Protein AF-A0A9D9L1L5-F1 (afdb_monomer)

Secondary structure (DSSP, 8-state):
----HHHHHHHTBTTEEEPTTSSS-EEEHHHHTSEEHHHHHHHHHHHHTT-GGGHHHHHHHHHTPPPPPPGGG----TT-TTS-HHHHHHHHHHHHT--GGG-TTSGGGGG-GGG---EEEETTTTEEEETTTTS---HIIIIISSBTTB-HHHHHHHHHTT-----EEEEEEE-TTS-EEEEEEE-HHHHHHHHHHHHHHHHHHHHHHTTSHHHHHHHHHHHHHHTTTEEPPP---TT---TTS-TT----HHHHHHHHHHHHSS-------TTS-TTSS--

Solvent-accessible surface area (backbone atoms only — not comparable to full-atom values): 16726 Å² total; per-residue (Å²): 131,96,68,52,74,67,56,53,52,60,76,36,58,78,51,47,41,77,44,80,100,50,90,88,42,71,34,45,37,47,58,64,59,20,42,55,34,58,64,53,30,54,55,28,48,63,47,28,76,81,40,68,78,34,49,59,54,33,56,49,30,64,70,48,48,62,82,78,66,51,70,91,77,57,86,77,61,75,50,48,85,89,57,64,46,67,58,56,38,53,48,52,35,66,74,46,61,54,57,60,74,30,29,67,90,30,86,60,30,84,82,38,63,84,46,25,45,40,52,47,75,39,81,91,74,73,38,53,44,56,39,49,50,79,66,63,76,46,64,42,27,35,54,73,46,22,36,95,89,46,37,23,48,54,41,47,33,28,37,33,55,76,38,81,50,78,40,71,41,77,45,78,39,79,40,101,85,77,51,74,40,82,40,82,41,76,32,65,70,62,18,53,53,50,40,52,29,46,49,52,50,53,52,52,45,58,67,45,61,64,63,46,68,71,55,28,50,57,52,35,52,53,47,33,68,73,67,57,28,67,31,77,69,57,50,80,17,85,86,64,81,64,92,86,58,62,93,87,69,82,80,53,70,70,57,30,18,51,50,33,36,58,73,74,52,88,73,78,85,87,88,75,81,93,80,88,65,93,78,77,86,78,125

Structure (mmCIF, N/CA/C/O backbone):
data_AF-A0A9D9L1L5-F1
#
_entry.id   AF-A0A9D9L1L5-F1
#
loop_
_atom_site.group_PDB
_atom_site.id
_atom_site.type_symbol
_atom_site.label_atom_id
_atom_site.label_alt_id
_atom_site.label_comp_id
_atom_site.label_asym_id
_atom_site.label_entity_id
_atom_site.label_seq_id
_atom_site.pdbx_PDB_ins_code
_atom_site.Cartn_x
_atom_site.Cartn_y
_atom_site.Cartn_z
_atom_site.occupancy
_atom_site.B_iso_or_equiv
_atom_site.auth_seq_id
_atom_site.auth_comp_id
_atom_site.auth_asym_id
_atom_site.auth_atom_id
_atom_site.pdbx_PDB_model_num
ATOM 1 N N . THR A 1 1 ? -41.936 -8.592 37.493 1.00 43.81 1 THR A N 1
ATOM 2 C CA . THR A 1 1 ? -40.754 -8.448 38.367 1.00 43.81 1 THR A CA 1
ATOM 3 C C . THR A 1 1 ? -40.640 -6.984 38.732 1.00 43.81 1 THR A C 1
ATOM 5 O O . THR A 1 1 ? -40.724 -6.151 37.845 1.00 43.81 1 THR A O 1
ATOM 8 N N . GLY A 1 2 ? -40.610 -6.660 40.025 1.00 45.69 2 GLY A N 1
ATOM 9 C CA . GLY A 1 2 ? -40.610 -5.281 40.537 1.00 45.69 2 GLY A CA 1
ATOM 10 C C . GLY A 1 2 ? -39.206 -4.700 40.690 1.00 45.69 2 GLY A C 1
ATOM 11 O O . GLY A 1 2 ? -38.931 -4.096 41.716 1.00 45.69 2 GLY A O 1
ATOM 12 N N . MET A 1 3 ? -38.326 -4.962 39.722 1.00 46.59 3 MET A N 1
ATOM 13 C CA . MET A 1 3 ? -36.969 -4.412 39.702 1.00 46.59 3 MET A CA 1
ATOM 14 C C . MET A 1 3 ? -37.010 -3.065 38.989 1.00 46.59 3 MET A C 1
ATOM 16 O O . MET A 1 3 ? -37.698 -2.917 37.975 1.00 46.59 3 MET A O 1
ATOM 20 N N . THR A 1 4 ? -36.325 -2.081 39.552 1.00 57.31 4 THR A N 1
ATOM 21 C CA . THR A 1 4 ? -36.192 -0.754 38.946 1.00 57.31 4 THR A CA 1
ATOM 22 C C . THR A 1 4 ? -35.334 -0.837 37.681 1.00 57.31 4 THR A C 1
ATOM 24 O O . THR A 1 4 ? -34.541 -1.764 37.508 1.00 57.31 4 THR A O 1
ATOM 27 N N . GLU A 1 5 ? -35.508 0.112 36.759 1.00 58.31 5 GLU A N 1
ATOM 28 C CA . GLU A 1 5 ? -34.760 0.139 35.492 1.00 58.31 5 GLU A CA 1
ATOM 29 C C . GLU A 1 5 ? -33.236 0.140 35.723 1.00 58.31 5 GLU A C 1
ATOM 31 O O . GLU A 1 5 ? -32.489 -0.469 34.961 1.00 58.31 5 GLU A O 1
ATOM 36 N N . ASP A 1 6 ? -32.789 0.748 36.823 1.00 58.44 6 ASP A N 1
ATOM 37 C CA . ASP A 1 6 ? -31.382 0.824 37.215 1.00 58.44 6 ASP A CA 1
ATOM 38 C C . ASP A 1 6 ? -30.846 -0.502 37.787 1.00 58.44 6 ASP A C 1
ATOM 40 O O . ASP A 1 6 ? -29.705 -0.872 37.511 1.00 58.44 6 ASP A O 1
ATOM 44 N N . GLU A 1 7 ? -31.672 -1.275 38.502 1.00 57.97 7 GLU A N 1
ATOM 45 C CA . GLU A 1 7 ? -31.316 -2.624 38.976 1.00 57.97 7 GLU A CA 1
ATOM 46 C C . GLU A 1 7 ? -31.197 -3.617 37.809 1.00 57.97 7 GLU A C 1
ATOM 48 O O . GLU A 1 7 ? -30.256 -4.405 37.758 1.00 57.97 7 GLU A O 1
ATOM 53 N N . LEU A 1 8 ? -32.089 -3.524 36.815 1.00 58.41 8 LEU A N 1
ATOM 54 C CA . LEU A 1 8 ? -32.009 -4.316 35.580 1.00 58.41 8 LEU A CA 1
ATOM 55 C C . LEU A 1 8 ? -30.770 -3.965 34.740 1.00 58.41 8 LEU A C 1
ATOM 57 O O . LEU A 1 8 ? -30.140 -4.859 34.178 1.00 58.41 8 LEU A O 1
ATOM 61 N N . LYS A 1 9 ? -30.390 -2.682 34.668 1.00 57.12 9 LYS A N 1
ATOM 62 C CA . LYS A 1 9 ? -29.161 -2.235 33.984 1.00 57.12 9 LYS A CA 1
ATOM 63 C C . LYS A 1 9 ? -27.895 -2.730 34.682 1.00 57.12 9 LYS A C 1
ATOM 65 O O . LYS A 1 9 ? -26.929 -3.073 34.004 1.00 57.12 9 LYS A O 1
ATOM 70 N N . HIS A 1 10 ? -27.896 -2.776 36.014 1.00 56.78 10 HIS A N 1
ATOM 71 C CA . HIS A 1 10 ? -26.773 -3.295 36.789 1.00 56.78 10 HIS A CA 1
ATOM 72 C C . HIS A 1 10 ? -26.623 -4.817 36.624 1.00 56.78 10 HIS A C 1
ATOM 74 O O . HIS A 1 10 ? -25.514 -5.296 36.382 1.00 56.78 10 HIS A O 1
ATOM 80 N N . ASP A 1 11 ? -27.725 -5.570 36.673 1.00 56.91 11 ASP A N 1
ATOM 81 C CA . ASP A 1 11 ? -27.710 -7.032 36.508 1.00 56.91 11 ASP A CA 1
ATOM 82 C C . ASP A 1 11 ? -27.364 -7.476 35.078 1.00 56.91 11 ASP A C 1
ATOM 84 O O . ASP A 1 11 ? -26.746 -8.521 34.891 1.00 56.91 11 ASP A O 1
ATOM 88 N N . LEU A 1 12 ? -27.701 -6.667 34.067 1.00 61.19 12 LEU A N 1
ATOM 89 C CA . LEU A 1 12 ? -27.367 -6.919 32.658 1.00 61.19 12 LEU A CA 1
ATOM 90 C C . LEU A 1 12 ? -26.040 -6.268 32.225 1.00 61.19 12 LEU A C 1
ATOM 92 O O . LEU A 1 12 ? -25.716 -6.242 31.031 1.00 61.19 12 LEU A O 1
ATOM 96 N N . SER A 1 13 ? -25.263 -5.729 33.170 1.00 59.75 13 SER A N 1
ATOM 97 C CA . SER A 1 13 ? -23.989 -5.078 32.869 1.00 59.75 13 SER A CA 1
ATOM 98 C C . SER A 1 13 ? -23.003 -6.071 32.235 1.00 59.75 13 SER A C 1
ATOM 100 O O . SER A 1 13 ? -22.636 -7.093 32.807 1.00 59.75 13 SER A O 1
ATOM 102 N N . GLY A 1 14 ? -22.589 -5.785 30.998 1.00 62.78 14 GLY A N 1
ATOM 103 C CA . GLY A 1 14 ? -21.732 -6.672 30.202 1.00 62.78 14 GLY A CA 1
ATOM 104 C C . GLY A 1 14 ? -22.480 -7.652 29.290 1.00 62.78 14 GLY A C 1
ATOM 105 O O . GLY A 1 14 ? -21.860 -8.172 28.362 1.00 62.78 14 GLY A O 1
ATOM 106 N N . GLU A 1 15 ? -23.791 -7.845 29.474 1.00 70.44 15 GLU A N 1
ATOM 107 C CA . GLU A 1 15 ? -24.655 -8.589 28.541 1.00 70.44 15 GLU A CA 1
ATOM 108 C C . GLU A 1 15 ? -25.359 -7.674 27.532 1.00 70.44 15 GLU A C 1
ATOM 110 O O . GLU A 1 15 ? -25.618 -8.089 26.398 1.00 70.44 15 GLU A O 1
ATOM 115 N N . ILE A 1 16 ? -25.626 -6.420 27.911 1.00 79.81 16 ILE A N 1
ATOM 116 C CA . ILE A 1 16 ? -26.143 -5.373 27.023 1.00 79.81 16 ILE A CA 1
ATOM 117 C C . ILE A 1 16 ? -25.285 -4.109 27.100 1.00 79.81 16 ILE A C 1
ATOM 119 O O . ILE A 1 16 ? -24.722 -3.774 28.142 1.00 79.81 16 ILE A O 1
ATOM 123 N N . PHE A 1 17 ? -25.204 -3.389 25.986 1.00 83.25 17 PHE A N 1
ATOM 124 C CA . PHE A 1 17 ? -24.471 -2.135 25.858 1.00 83.25 17 PHE A CA 1
ATOM 125 C C . PHE A 1 17 ? -25.387 -1.063 25.281 1.00 83.25 17 PHE A C 1
ATOM 127 O O . PHE A 1 17 ? -26.073 -1.293 24.282 1.00 83.25 17 PHE A O 1
ATOM 134 N N . LYS A 1 18 ? -25.374 0.119 25.902 1.00 83.94 18 LYS A N 1
ATOM 135 C CA . LYS A 1 18 ? -26.071 1.302 25.389 1.00 83.94 18 LYS A CA 1
ATOM 136 C C . LYS A 1 18 ? -25.396 1.762 24.103 1.00 83.94 18 LYS A C 1
ATOM 138 O O . LYS A 1 18 ? -24.166 1.829 24.045 1.00 83.94 18 LYS A O 1
ATOM 143 N N . VAL A 1 19 ? -26.178 2.086 23.085 1.00 85.25 19 VAL A N 1
ATOM 144 C CA . VAL A 1 19 ? -25.647 2.546 21.803 1.00 85.25 19 VAL A CA 1
ATOM 145 C C . VAL A 1 19 ? -25.339 4.048 21.885 1.00 85.25 19 VAL A C 1
ATOM 147 O O . VAL A 1 19 ? -26.182 4.828 22.336 1.00 85.25 19 VAL A O 1
ATOM 150 N N . PRO A 1 20 ? -24.121 4.484 21.512 1.00 83.62 20 PRO A N 1
ATOM 151 C CA . PRO A 1 20 ? -23.797 5.907 21.453 1.00 83.62 20 PRO A CA 1
ATOM 152 C C . PRO A 1 20 ? -24.685 6.649 20.439 1.00 83.62 20 PRO A C 1
ATOM 154 O O . PRO A 1 20 ? -24.994 6.102 19.384 1.00 83.62 20 PRO A O 1
ATOM 157 N N . HIS A 1 21 ? -25.025 7.915 20.711 1.00 80.31 21 HIS A N 1
ATOM 158 C CA . HIS A 1 21 ? -25.800 8.801 19.817 1.00 80.31 21 HIS A CA 1
ATOM 159 C C . HIS A 1 21 ? -27.259 8.392 19.522 1.00 80.31 21 HIS A C 1
ATOM 161 O O . HIS A 1 21 ? -27.880 8.946 18.617 1.00 80.31 21 HIS A O 1
ATOM 167 N N . THR A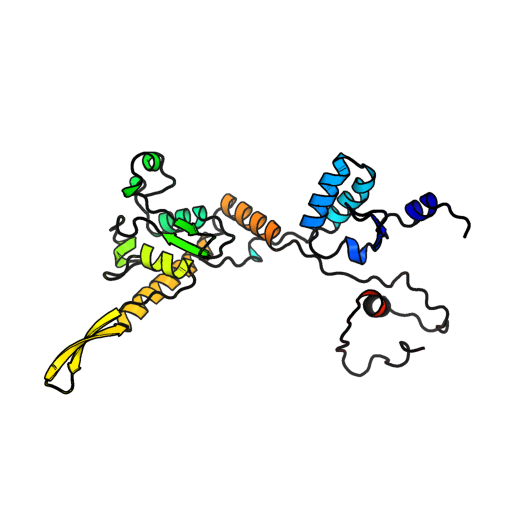 1 22 ? -27.831 7.472 20.296 1.00 78.00 22 THR A N 1
ATOM 168 C CA . THR A 1 22 ? -29.240 7.052 20.186 1.00 78.00 22 THR A CA 1
ATOM 169 C C . THR A 1 22 ? -29.987 7.275 21.497 1.00 78.00 22 THR A C 1
ATOM 171 O O . THR A 1 22 ? -29.413 7.113 22.578 1.00 78.00 22 THR A O 1
ATOM 174 N N . GLU A 1 23 ? -31.280 7.592 21.424 1.00 71.56 23 GLU A N 1
ATOM 175 C CA . GLU A 1 23 ? -32.141 7.673 22.606 1.00 71.56 23 GLU A CA 1
ATOM 176 C C . GLU A 1 23 ? -32.516 6.261 23.089 1.00 71.56 23 GLU A C 1
ATOM 178 O O . GLU A 1 23 ? -33.360 5.597 22.496 1.00 71.56 23 GLU A O 1
ATOM 183 N N . ASN A 1 24 ? -31.886 5.806 24.179 1.00 70.19 24 ASN A N 1
ATOM 184 C CA . ASN A 1 24 ? -32.216 4.565 24.902 1.00 70.19 24 ASN A CA 1
ATOM 185 C C . ASN A 1 24 ? -32.214 3.266 24.071 1.00 70.19 24 ASN A C 1
ATOM 187 O O . ASN A 1 24 ? -32.933 2.319 24.395 1.00 70.19 24 ASN A O 1
ATOM 191 N N . GLU A 1 25 ? -31.375 3.177 23.041 1.00 83.06 25 GLU A N 1
ATOM 192 C CA . GLU A 1 25 ? -31.153 1.922 22.321 1.00 83.06 25 GLU A CA 1
ATOM 193 C C . GLU A 1 25 ? -30.076 1.076 23.017 1.00 83.06 25 GLU A C 1
ATOM 195 O O . GLU A 1 25 ? -29.020 1.577 23.422 1.00 83.06 25 GLU A O 1
ATOM 200 N N . TYR A 1 26 ? -30.351 -0.221 23.162 1.00 82.44 26 TYR A N 1
ATOM 201 C CA . TYR A 1 26 ? -29.450 -1.196 23.770 1.00 82.44 26 TYR A CA 1
ATOM 202 C C . TYR A 1 26 ? -29.250 -2.374 22.824 1.00 82.44 26 TYR A C 1
ATOM 204 O O . TYR A 1 26 ? -30.213 -2.971 22.344 1.00 82.44 26 TYR A O 1
ATOM 212 N N . HIS A 1 27 ? -27.991 -2.745 22.612 1.00 83.69 27 HIS A N 1
ATOM 213 C CA . HIS A 1 27 ? -27.620 -3.950 21.880 1.00 83.69 27 HIS A CA 1
ATOM 214 C C . HIS A 1 27 ? -27.105 -5.017 22.838 1.00 83.69 27 HIS A C 1
ATOM 216 O O . HIS A 1 27 ? -26.434 -4.714 23.824 1.00 83.69 27 HIS A O 1
ATOM 222 N N . THR A 1 28 ? -27.356 -6.284 22.511 1.00 83.44 28 THR A N 1
ATOM 223 C CA . THR A 1 28 ? -26.703 -7.403 23.211 1.00 83.44 28 THR A CA 1
ATOM 224 C C . THR A 1 28 ? -25.187 -7.351 23.014 1.00 83.44 28 THR A C 1
ATOM 226 O O . THR A 1 28 ? -24.704 -6.838 22.004 1.00 83.44 28 THR A O 1
ATOM 229 N N . ALA A 1 29 ? -24.419 -7.947 23.923 1.00 82.50 29 ALA A N 1
ATOM 230 C CA . ALA A 1 29 ? -22.967 -8.060 23.813 1.00 82.50 29 ALA A CA 1
ATOM 231 C C . ALA A 1 29 ? -22.535 -8.678 22.476 1.00 82.50 29 ALA A C 1
ATOM 233 O O . ALA A 1 29 ? -21.617 -8.168 21.833 1.00 82.50 29 ALA A O 1
ATOM 234 N N . SER A 1 30 ? -23.253 -9.711 22.012 1.00 78.62 30 SER A N 1
ATOM 235 C CA . SER A 1 30 ? -23.015 -10.349 20.707 1.00 78.62 30 SER A CA 1
ATOM 236 C C . SER A 1 30 ? -23.084 -9.355 19.544 1.00 78.62 30 SER A C 1
ATOM 238 O O . SER A 1 30 ? -22.296 -9.421 18.606 1.00 78.62 30 SER A O 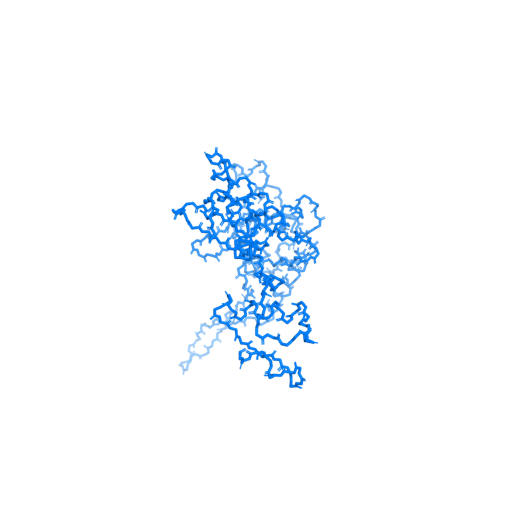1
ATOM 240 N N . GLU A 1 31 ? -24.015 -8.408 19.606 1.00 83.19 31 GLU A N 1
ATOM 241 C CA . GLU A 1 31 ? -24.273 -7.430 18.557 1.00 83.19 31 GLU A CA 1
ATOM 242 C C . GLU A 1 31 ? -23.345 -6.223 18.668 1.00 83.19 31 GLU A C 1
ATOM 244 O O . GLU A 1 31 ? -22.705 -5.819 17.692 1.00 83.19 31 GLU A O 1
ATOM 249 N N . TYR A 1 32 ? -23.205 -5.679 19.876 1.00 85.75 32 TYR A N 1
ATOM 250 C CA . TYR A 1 32 ? -22.385 -4.505 20.123 1.00 85.75 32 TYR A CA 1
ATOM 251 C C . TYR A 1 32 ? -20.894 -4.790 19.904 1.00 85.75 32 TYR A C 1
ATOM 253 O O . TYR A 1 32 ? -20.228 -4.009 19.225 1.00 85.75 32 TYR A O 1
ATOM 261 N N . LEU A 1 33 ? -20.391 -5.940 20.366 1.00 88.38 33 LEU A N 1
ATOM 262 C CA . LEU A 1 33 ? -18.984 -6.355 20.258 1.00 88.38 33 LEU A CA 1
ATOM 263 C C . LEU A 1 33 ? -18.674 -7.130 18.963 1.00 88.38 33 LEU A C 1
ATOM 265 O O . LEU A 1 33 ? -17.752 -7.949 18.928 1.00 88.38 33 LEU A O 1
ATOM 269 N N . SER A 1 34 ? -19.444 -6.888 17.901 1.00 85.50 34 SER A N 1
ATOM 270 C CA . SER A 1 34 ? -19.220 -7.428 16.554 1.00 85.50 34 SER A CA 1
ATOM 271 C C . SER A 1 34 ? -19.211 -6.318 15.496 1.00 85.50 34 SER A C 1
ATOM 273 O O . SER A 1 34 ? -19.600 -5.184 15.771 1.00 85.50 34 SER A O 1
ATOM 275 N N . GLY A 1 35 ? -18.768 -6.610 14.276 1.00 86.88 35 GLY A N 1
ATOM 276 C CA . GLY A 1 35 ? -18.598 -5.609 13.220 1.00 86.88 35 GLY A CA 1
ATOM 277 C C . GLY A 1 35 ? -17.330 -4.775 13.418 1.00 86.88 35 GLY A C 1
ATOM 278 O O . GLY A 1 35 ? -16.347 -5.279 13.951 1.00 86.88 35 GLY A O 1
ATOM 279 N N . ASP A 1 36 ? -17.339 -3.520 12.963 1.00 89.19 36 ASP A N 1
ATOM 280 C CA . ASP A 1 36 ? -16.181 -2.616 13.039 1.00 89.19 36 ASP A CA 1
ATOM 281 C C . ASP A 1 36 ? -15.936 -2.127 14.479 1.00 89.19 36 ASP A C 1
ATOM 283 O O . ASP A 1 36 ? -16.512 -1.135 14.939 1.00 89.19 36 ASP A O 1
ATOM 287 N N . ILE A 1 37 ? -15.087 -2.859 15.202 1.00 91.81 37 ILE A N 1
ATOM 288 C CA . ILE A 1 37 ? -14.753 -2.606 16.605 1.00 91.81 37 ILE A CA 1
ATOM 289 C C . ILE A 1 37 ? -13.981 -1.301 16.759 1.00 91.81 37 ILE A C 1
ATOM 291 O O . ILE A 1 37 ? -14.221 -0.576 17.720 1.00 91.81 37 ILE A O 1
ATOM 295 N N . ARG A 1 38 ? -13.090 -0.964 15.818 1.00 89.00 38 ARG A N 1
ATOM 296 C CA . ARG A 1 38 ? -12.289 0.267 15.898 1.00 89.00 38 ARG A CA 1
ATOM 297 C C . ARG A 1 38 ? -13.165 1.504 15.767 1.00 89.00 38 ARG A C 1
ATOM 299 O O . ARG A 1 38 ? -13.049 2.416 16.582 1.00 89.00 38 ARG A O 1
ATOM 306 N N . LYS A 1 39 ? -14.087 1.512 14.800 1.00 89.25 39 LYS A N 1
ATOM 307 C CA . LYS A 1 39 ? -15.048 2.609 14.641 1.00 89.25 39 LYS A CA 1
ATOM 308 C C . LYS A 1 39 ? -15.946 2.750 15.868 1.00 89.25 39 LYS A C 1
ATOM 310 O O . LYS A 1 39 ? -16.136 3.859 16.359 1.00 89.25 39 LYS A O 1
ATOM 315 N N . LYS A 1 40 ? -16.471 1.635 16.386 1.00 90.62 40 LYS A N 1
ATOM 316 C CA . LYS A 1 40 ? -17.287 1.633 17.610 1.00 90.62 40 LYS A CA 1
ATOM 317 C C . LYS A 1 40 ? -16.501 2.123 18.826 1.00 90.62 40 LYS A C 1
ATOM 319 O O . LYS A 1 40 ? -17.058 2.856 19.634 1.00 90.62 40 LYS A O 1
ATOM 324 N N . LEU A 1 41 ? -15.227 1.744 18.947 1.00 91.81 41 LEU A N 1
ATOM 325 C CA . LEU A 1 41 ? -14.355 2.180 20.036 1.00 91.81 41 LEU A CA 1
ATOM 326 C C . LEU A 1 41 ? -14.124 3.688 19.986 1.00 91.81 41 LEU A C 1
ATOM 328 O O . LEU A 1 41 ? -14.288 4.335 21.010 1.00 91.81 41 LEU A O 1
ATOM 332 N N . HIS A 1 42 ? -13.828 4.241 18.809 1.00 90.69 42 HIS A N 1
ATOM 333 C CA . HIS A 1 42 ? -13.625 5.680 18.650 1.00 90.69 42 HIS A CA 1
ATOM 334 C C . HIS A 1 42 ? -14.863 6.486 19.068 1.00 90.69 42 HIS A C 1
ATOM 336 O O . HIS A 1 42 ? -14.756 7.416 19.859 1.00 90.69 42 HIS A O 1
ATOM 342 N N . ILE A 1 43 ? -16.046 6.064 18.611 1.00 91.38 43 ILE A N 1
ATOM 343 C CA . ILE A 1 43 ? -17.321 6.691 18.987 1.00 91.38 43 ILE A CA 1
ATOM 344 C C . ILE A 1 43 ? -17.575 6.556 20.498 1.00 91.38 43 ILE A C 1
ATOM 346 O O . ILE A 1 43 ? -18.044 7.493 21.136 1.00 91.38 43 ILE A O 1
ATOM 350 N N . ALA A 1 44 ? -17.286 5.390 21.085 1.00 90.50 44 ALA A N 1
ATOM 351 C CA . ALA A 1 44 ? -17.468 5.170 22.516 1.00 90.50 44 ALA A CA 1
ATOM 352 C C . ALA A 1 44 ? -16.497 6.006 23.366 1.00 90.50 44 ALA A C 1
ATOM 354 O O . ALA A 1 44 ? -16.892 6.462 24.431 1.00 90.50 44 ALA A O 1
ATOM 355 N N . GLU A 1 45 ? -15.257 6.211 22.910 1.00 91.88 45 GLU A N 1
ATOM 356 C CA . GLU A 1 45 ? -14.272 7.069 23.578 1.00 91.88 45 GLU A CA 1
ATOM 357 C C . GLU A 1 45 ? -14.684 8.544 23.522 1.00 91.88 45 GLU A C 1
ATOM 359 O O . GLU A 1 45 ? -14.669 9.195 24.560 1.00 91.88 45 GLU A O 1
ATOM 364 N N . GLU A 1 46 ? -15.141 9.036 22.366 1.00 92.12 46 GLU A N 1
ATOM 365 C CA . GLU A 1 46 ? -15.658 10.406 22.214 1.00 92.12 46 GLU A CA 1
ATOM 366 C C . GLU A 1 46 ? -16.839 10.675 23.159 1.00 92.12 46 GLU A C 1
ATOM 368 O O . GLU A 1 46 ? -16.876 11.686 23.858 1.00 92.12 46 GLU A O 1
ATOM 373 N N . VAL A 1 47 ? -17.794 9.745 23.243 1.00 90.88 47 VAL A N 1
ATOM 374 C CA . VAL A 1 47 ? -18.943 9.901 24.145 1.00 90.88 47 VAL A CA 1
ATOM 375 C C . VAL A 1 47 ? -18.536 9.747 25.612 1.00 90.88 47 VAL A C 1
ATOM 377 O O . VAL A 1 47 ? -19.075 10.457 26.458 1.00 90.88 47 VAL A O 1
ATOM 380 N N . ALA A 1 48 ? -17.557 8.891 25.923 1.00 90.88 48 ALA A N 1
ATOM 381 C CA . ALA A 1 48 ? -17.061 8.702 27.286 1.00 90.88 48 ALA A CA 1
ATOM 382 C C . ALA A 1 48 ? -16.401 9.958 27.887 1.00 90.88 48 ALA A C 1
ATOM 384 O O . ALA A 1 48 ? -16.316 10.064 29.112 1.00 90.88 48 ALA A O 1
ATOM 385 N N . GLU A 1 49 ? -15.963 10.916 27.059 1.00 91.06 49 GLU A N 1
ATOM 386 C CA . GLU A 1 49 ? -15.465 12.217 27.530 1.00 91.06 49 GLU A CA 1
ATOM 387 C C . GLU A 1 49 ? -16.568 13.077 28.167 1.00 91.06 49 GLU A C 1
ATOM 389 O O . GLU A 1 49 ? -16.294 13.847 29.090 1.00 91.06 49 GLU A O 1
ATOM 394 N N . TYR A 1 50 ? -17.813 12.932 27.704 1.00 89.38 50 TYR A N 1
ATOM 395 C CA . TYR A 1 50 ? -18.964 13.709 28.176 1.00 89.38 50 TYR A CA 1
ATOM 396 C C . TYR A 1 50 ? -19.910 12.900 29.077 1.00 89.38 50 TYR A C 1
ATOM 398 O O . TYR A 1 50 ? -20.566 13.478 29.943 1.00 89.38 50 TYR A O 1
ATOM 406 N N . ASP A 1 51 ? -19.974 11.579 28.894 1.00 88.00 51 ASP A N 1
ATOM 407 C CA . ASP A 1 51 ? -20.817 10.646 29.645 1.00 88.00 51 ASP A CA 1
ATOM 408 C C . ASP A 1 51 ? -19.985 9.446 30.127 1.00 88.00 51 ASP A C 1
ATOM 410 O O . ASP A 1 51 ? -19.674 8.517 29.375 1.00 88.00 51 ASP A O 1
ATOM 414 N N . SER A 1 52 ? -19.643 9.445 31.417 1.00 88.50 52 SER A N 1
ATOM 415 C CA . SER A 1 52 ? -18.787 8.418 32.014 1.00 88.50 52 SER A CA 1
ATOM 416 C C . SER A 1 52 ? -19.374 7.004 31.976 1.00 88.50 52 SER A C 1
ATOM 418 O O . SER A 1 52 ? -18.610 6.048 32.147 1.00 88.50 52 SER A O 1
ATOM 420 N N . ASP A 1 53 ? -20.679 6.843 31.734 1.00 85.31 53 ASP A N 1
ATOM 421 C CA . ASP A 1 53 ? -21.327 5.529 31.658 1.00 85.31 53 ASP A CA 1
ATOM 422 C C . ASP A 1 53 ? -20.790 4.700 30.477 1.00 85.31 53 ASP A C 1
ATOM 424 O O . ASP A 1 53 ? -20.719 3.468 30.538 1.00 85.31 53 ASP A O 1
ATOM 428 N N . PHE A 1 54 ? -20.296 5.362 29.424 1.00 87.44 54 PHE A N 1
ATOM 429 C CA . PHE A 1 54 ? -19.714 4.702 28.252 1.00 87.44 54 PHE A CA 1
ATOM 430 C C . PHE A 1 54 ? -18.296 4.150 28.479 1.00 87.44 54 PHE A C 1
ATOM 432 O O . PHE A 1 54 ? -17.777 3.423 27.627 1.00 87.44 54 PHE A O 1
ATOM 439 N N . ASN A 1 55 ? -17.678 4.369 29.647 1.00 88.94 55 ASN A N 1
ATOM 440 C CA . ASN A 1 55 ? -16.401 3.727 29.992 1.00 88.94 55 ASN A CA 1
ATOM 441 C C . ASN A 1 55 ? -16.494 2.189 30.013 1.00 88.94 55 ASN A C 1
ATOM 443 O O . ASN A 1 55 ? -15.511 1.494 29.718 1.00 88.94 55 ASN A O 1
ATOM 447 N N . ILE A 1 56 ? -17.680 1.647 30.317 1.00 88.69 56 ILE A N 1
ATOM 448 C CA . ILE A 1 56 ? -17.961 0.207 30.243 1.00 88.69 56 ILE A CA 1
ATOM 449 C C . ILE A 1 56 ? -17.855 -0.267 28.787 1.00 88.69 56 ILE A C 1
ATOM 451 O O . ILE A 1 56 ? -17.167 -1.252 28.503 1.00 88.69 56 ILE A O 1
ATOM 455 N N . ASN A 1 57 ? -18.453 0.477 27.852 1.00 89.06 57 ASN A N 1
ATOM 456 C CA . ASN A 1 57 ? -18.388 0.196 26.419 1.00 89.06 57 ASN A CA 1
ATOM 457 C C . ASN A 1 57 ? -16.948 0.261 25.900 1.00 89.06 57 ASN A C 1
ATOM 459 O O . ASN A 1 57 ? -16.523 -0.639 25.179 1.00 89.06 57 ASN A O 1
ATOM 463 N N . VAL A 1 58 ? -16.188 1.291 26.288 1.00 90.81 58 VAL A N 1
ATOM 464 C CA . VAL A 1 58 ? -14.773 1.450 25.904 1.00 90.81 58 VAL A CA 1
ATOM 465 C C . VAL A 1 58 ? -13.954 0.251 26.374 1.00 90.81 58 VAL A C 1
ATOM 467 O O . VAL A 1 58 ? -13.206 -0.346 25.598 1.00 90.81 58 VAL A O 1
ATOM 470 N N . SER A 1 59 ? -14.129 -0.152 27.632 1.00 90.25 59 SER A N 1
ATOM 471 C CA . SER A 1 59 ? -13.420 -1.294 28.213 1.00 90.25 59 SER A CA 1
ATOM 472 C C . SER A 1 59 ? -13.768 -2.610 27.513 1.00 90.25 59 SER A C 1
ATOM 474 O O . SER A 1 59 ? -12.885 -3.435 27.271 1.00 90.25 59 SER A O 1
ATOM 476 N N . ALA A 1 60 ? -15.039 -2.812 27.161 1.00 89.88 60 ALA A N 1
ATOM 477 C CA . ALA A 1 60 ? -15.491 -4.007 26.457 1.00 89.88 60 ALA A CA 1
ATOM 478 C C . ALA A 1 60 ? -15.001 -4.051 25.001 1.00 89.88 60 ALA A C 1
ATOM 480 O O . ALA A 1 60 ? -14.506 -5.085 24.555 1.00 89.88 60 ALA A O 1
ATOM 481 N N . LEU A 1 61 ? -15.053 -2.929 24.279 1.00 90.94 61 LEU A N 1
ATOM 482 C CA . LEU A 1 61 ? -14.571 -2.828 22.899 1.00 90.94 61 LEU A CA 1
ATOM 483 C C . LEU A 1 61 ? -13.048 -2.985 22.805 1.00 90.94 61 LEU A C 1
ATOM 485 O O . LEU A 1 61 ? -12.568 -3.637 21.882 1.00 90.94 61 LEU A O 1
ATOM 489 N N . LYS A 1 62 ? -12.286 -2.485 23.790 1.00 90.50 62 LYS A N 1
ATOM 490 C CA . LYS A 1 62 ? -10.835 -2.733 23.891 1.00 90.50 62 LYS A CA 1
ATOM 491 C C . LYS A 1 62 ? -10.512 -4.220 24.039 1.00 90.50 62 LYS A C 1
ATOM 493 O O . LYS A 1 62 ? -9.578 -4.701 23.409 1.00 90.50 62 LYS A O 1
ATOM 498 N N . LYS A 1 63 ? -11.299 -4.961 24.828 1.00 89.25 63 LYS A N 1
ATOM 499 C CA . LYS A 1 63 ? -11.151 -6.422 24.979 1.00 89.25 63 LYS A CA 1
ATOM 500 C C . LYS A 1 63 ? -11.615 -7.198 23.747 1.00 89.25 63 LYS A C 1
ATOM 502 O O . LYS A 1 63 ? -11.068 -8.255 23.461 1.00 89.25 63 LYS A O 1
ATOM 507 N N . ALA A 1 64 ? -12.615 -6.684 23.035 1.00 87.81 64 ALA A N 1
ATOM 508 C CA . ALA A 1 64 ? -13.145 -7.282 21.814 1.00 87.81 64 ALA A CA 1
ATOM 509 C C . ALA A 1 64 ? -12.324 -6.934 20.558 1.00 87.81 64 ALA A C 1
ATOM 511 O O . ALA A 1 64 ? -12.725 -7.302 19.454 1.00 87.81 64 ALA A O 1
ATOM 512 N N . MET A 1 65 ? -11.206 -6.214 20.690 1.00 87.12 65 MET A N 1
ATOM 513 C CA . MET A 1 65 ? -10.360 -5.873 19.553 1.00 87.12 65 MET A CA 1
ATOM 514 C C . MET A 1 65 ? -9.752 -7.149 18.944 1.00 87.12 65 MET A C 1
ATOM 516 O O . MET A 1 65 ? -9.241 -7.986 19.692 1.00 87.12 65 MET A O 1
ATOM 520 N N . PRO A 1 66 ? -9.800 -7.322 17.610 1.00 87.75 66 PRO A N 1
ATOM 521 C CA . PRO A 1 66 ? -9.145 -8.446 16.951 1.00 87.75 66 PRO A CA 1
ATOM 522 C C . PRO A 1 66 ? -7.649 -8.519 17.284 1.00 87.75 66 PRO A C 1
ATOM 524 O O . PRO A 1 66 ? -6.993 -7.485 17.439 1.00 87.75 66 PRO A O 1
ATOM 527 N N . GLU A 1 67 ? -7.098 -9.735 17.358 1.00 88.81 67 GLU A N 1
ATOM 528 C CA . GLU A 1 67 ? -5.654 -9.913 17.544 1.00 88.81 67 GLU A CA 1
ATOM 529 C C . GLU A 1 67 ? -4.907 -9.248 16.375 1.00 88.81 67 GLU A C 1
ATOM 531 O O . GLU A 1 67 ? -5.255 -9.503 15.216 1.00 88.81 67 GLU A O 1
ATOM 536 N N . PRO A 1 68 ? -3.910 -8.381 16.637 1.00 89.31 68 PRO A N 1
ATOM 537 C CA . PRO A 1 68 ? -3.194 -7.690 15.579 1.00 89.31 68 PRO A CA 1
ATOM 538 C C . PRO A 1 68 ? -2.432 -8.686 14.701 1.00 89.31 68 PRO A C 1
ATOM 540 O O . PRO A 1 68 ? -1.642 -9.500 15.184 1.00 89.31 68 PRO A O 1
ATOM 543 N N . LEU A 1 69 ? -2.640 -8.578 13.392 1.00 91.50 69 LEU A N 1
ATOM 544 C CA . LEU A 1 69 ? -1.913 -9.348 12.393 1.00 91.50 69 LEU A CA 1
ATOM 545 C C . LEU A 1 69 ? -0.443 -8.947 12.408 1.00 91.50 69 LEU A C 1
ATOM 547 O O . LEU A 1 69 ? -0.114 -7.761 12.499 1.00 91.50 69 LEU A O 1
ATOM 551 N N . LYS A 1 70 ? 0.444 -9.933 12.284 1.00 92.81 70 LYS A N 1
ATOM 552 C CA . LYS A 1 70 ? 1.890 -9.704 12.250 1.00 92.81 70 LYS A CA 1
ATOM 553 C C . LYS A 1 70 ? 2.346 -9.520 10.808 1.00 92.81 70 LYS A C 1
ATOM 555 O O . LYS A 1 70 ? 1.664 -9.902 9.865 1.00 92.81 70 LYS A O 1
ATOM 560 N N . ALA A 1 71 ? 3.562 -9.007 10.626 1.00 90.88 71 ALA A N 1
ATOM 561 C CA . ALA A 1 71 ? 4.146 -8.826 9.294 1.00 90.88 71 ALA A CA 1
ATOM 562 C C . ALA A 1 71 ? 4.166 -10.115 8.444 1.00 90.88 71 ALA A C 1
ATOM 564 O O . ALA A 1 71 ? 4.082 -10.037 7.225 1.00 90.88 71 ALA A O 1
ATOM 565 N N . GLY A 1 72 ? 4.266 -11.293 9.072 1.00 91.19 72 GLY A N 1
ATOM 566 C CA . GLY A 1 72 ? 4.229 -12.582 8.369 1.00 91.19 72 GLY A CA 1
ATOM 567 C C . GLY A 1 72 ? 2.856 -12.950 7.797 1.00 91.19 72 GLY A C 1
ATOM 568 O O . GLY A 1 72 ? 2.794 -13.729 6.850 1.00 91.19 72 GLY A O 1
ATOM 569 N N . ASP A 1 73 ? 1.784 -12.365 8.333 1.00 90.81 73 ASP A N 1
ATOM 570 C CA . ASP A 1 73 ? 0.398 -12.639 7.941 1.00 90.81 73 ASP A CA 1
ATOM 571 C C . ASP A 1 73 ? -0.110 -11.654 6.871 1.00 90.81 73 ASP A C 1
ATOM 573 O O . ASP A 1 73 ? -1.230 -11.783 6.376 1.00 90.81 73 ASP A O 1
ATOM 577 N N . ILE A 1 74 ? 0.704 -10.656 6.507 1.00 92.44 74 ILE A N 1
ATOM 578 C CA . ILE A 1 74 ? 0.330 -9.557 5.613 1.00 92.44 74 ILE A CA 1
ATOM 579 C C . ILE A 1 74 ? 1.090 -9.689 4.287 1.00 92.44 74 ILE A C 1
ATOM 581 O O . ILE A 1 74 ? 2.318 -9.648 4.251 1.00 92.44 74 ILE A O 1
ATOM 585 N N . ASP A 1 75 ? 0.364 -9.785 3.168 1.00 92.31 75 ASP A N 1
ATOM 586 C CA . ASP A 1 75 ? 0.939 -9.736 1.815 1.00 92.31 75 ASP A CA 1
ATOM 587 C C . ASP A 1 75 ? 0.685 -8.359 1.188 1.00 92.31 75 ASP A C 1
ATOM 589 O O . ASP A 1 75 ? -0.447 -8.000 0.855 1.00 92.31 75 ASP A O 1
ATOM 593 N N . VAL A 1 76 ? 1.750 -7.569 1.026 1.00 94.25 76 VAL A N 1
ATOM 594 C CA . VAL A 1 76 ? 1.670 -6.224 0.441 1.00 94.25 76 VAL A CA 1
ATOM 595 C C . VAL A 1 76 ? 2.038 -6.283 -1.033 1.00 94.25 76 VAL A C 1
ATOM 597 O O . VAL A 1 76 ? 3.183 -6.556 -1.399 1.00 94.25 76 VAL A O 1
ATOM 600 N N . LYS A 1 77 ? 1.067 -5.977 -1.894 1.00 92.75 77 LYS A N 1
ATOM 601 C CA . LYS A 1 77 ? 1.299 -5.844 -3.334 1.00 92.75 77 LYS A CA 1
ATOM 602 C C . LYS A 1 77 ? 1.814 -4.447 -3.668 1.00 92.75 77 LYS A C 1
ATOM 604 O O . LYS A 1 77 ? 1.396 -3.446 -3.089 1.00 92.75 77 LYS A O 1
ATOM 609 N N . LEU A 1 78 ? 2.713 -4.387 -4.642 1.00 94.12 78 LEU A N 1
ATOM 610 C CA . LEU A 1 78 ? 3.147 -3.130 -5.238 1.00 94.12 78 LEU A CA 1
ATOM 611 C C . LEU A 1 78 ? 1.941 -2.492 -5.953 1.00 94.12 78 LEU A C 1
ATOM 613 O O . LEU A 1 78 ? 1.268 -3.177 -6.722 1.00 94.12 78 LEU A O 1
ATOM 617 N N . GLY A 1 79 ? 1.649 -1.222 -5.655 1.00 93.19 79 GLY A N 1
ATOM 618 C CA . GLY A 1 79 ? 0.447 -0.528 -6.139 1.00 93.19 79 GLY A CA 1
ATOM 619 C C . GLY A 1 79 ? -0.765 -0.579 -5.201 1.00 93.19 79 GLY A C 1
ATOM 620 O O . GLY A 1 79 ? -1.857 -0.157 -5.572 1.00 93.19 79 GLY A O 1
ATOM 621 N N . ALA A 1 80 ? -0.612 -1.108 -3.986 1.00 93.94 80 ALA A N 1
ATOM 622 C CA . ALA A 1 80 ? -1.639 -1.029 -2.955 1.00 93.94 80 ALA A CA 1
ATOM 623 C C . ALA A 1 80 ? -1.878 0.430 -2.508 1.00 93.94 80 ALA A C 1
ATOM 625 O O . ALA A 1 80 ? -1.027 1.041 -1.870 1.00 93.94 80 ALA A O 1
ATOM 626 N N . SER A 1 81 ? -3.068 0.971 -2.782 1.00 93.31 81 SER A N 1
ATOM 627 C CA . SER A 1 81 ? -3.420 2.380 -2.521 1.00 93.31 81 SER A CA 1
ATOM 628 C C . SER A 1 81 ? -3.393 2.801 -1.047 1.00 93.31 81 SER A C 1
ATOM 630 O O . SER A 1 81 ? -3.311 3.987 -0.748 1.00 93.31 81 SER A O 1
ATOM 632 N N . TRP A 1 82 ? -3.452 1.849 -0.114 1.00 93.06 82 TRP A N 1
ATOM 633 C CA . TRP A 1 82 ? -3.366 2.127 1.321 1.00 93.06 82 TRP A CA 1
ATOM 634 C C . TRP A 1 82 ? -1.929 2.340 1.822 1.00 93.06 82 TRP A C 1
ATOM 636 O O . TRP A 1 82 ? -1.739 2.812 2.946 1.00 93.06 82 TRP A O 1
ATOM 646 N N . VAL A 1 83 ? -0.926 1.979 1.015 1.00 95.06 83 VAL A N 1
ATOM 647 C CA . VAL A 1 83 ? 0.489 2.186 1.328 1.00 95.06 83 VAL A CA 1
ATOM 648 C C . VAL A 1 83 ? 0.869 3.617 0.970 1.00 95.06 83 VAL A C 1
ATOM 650 O O . VAL A 1 83 ? 0.625 4.080 -0.142 1.00 95.06 83 VAL A O 1
ATOM 653 N N . ASP A 1 84 ? 1.503 4.306 1.914 1.00 94.75 84 ASP A N 1
ATOM 654 C CA . ASP A 1 84 ? 1.978 5.676 1.726 1.00 94.75 84 ASP A CA 1
ATOM 655 C C . ASP A 1 84 ? 2.973 5.756 0.541 1.00 94.75 84 ASP A C 1
ATOM 657 O O . ASP A 1 84 ? 3.955 4.996 0.530 1.00 94.75 84 ASP A O 1
ATOM 661 N N . PRO A 1 85 ? 2.763 6.665 -0.440 1.00 95.38 85 PRO A N 1
ATOM 662 C CA . PRO A 1 85 ? 3.639 6.830 -1.599 1.00 95.38 85 PRO A CA 1
ATOM 663 C C . PRO A 1 85 ? 5.124 6.980 -1.265 1.00 95.38 85 PRO A C 1
ATOM 665 O O . PRO A 1 85 ? 5.967 6.515 -2.036 1.00 95.38 85 PRO A O 1
ATOM 668 N N . LYS A 1 86 ? 5.463 7.518 -0.084 1.00 95.19 86 LYS A N 1
ATOM 669 C CA . LYS A 1 86 ? 6.858 7.641 0.370 1.00 95.19 86 LYS A CA 1
ATOM 670 C C . LYS A 1 86 ? 7.606 6.304 0.382 1.00 95.19 86 LYS A C 1
ATOM 672 O O . LYS A 1 86 ? 8.810 6.267 0.147 1.00 95.19 86 LYS A O 1
ATOM 677 N N . TYR A 1 87 ? 6.915 5.189 0.637 1.00 96.50 87 TYR A N 1
ATOM 678 C CA . TYR A 1 87 ? 7.544 3.867 0.638 1.00 96.50 87 TYR A CA 1
ATOM 679 C C . TYR A 1 87 ? 7.814 3.363 -0.779 1.00 96.50 87 TYR A C 1
ATOM 681 O O . TYR A 1 87 ? 8.794 2.650 -0.991 1.00 96.50 87 TYR A O 1
ATOM 689 N N . TYR A 1 88 ? 6.997 3.758 -1.757 1.00 97.19 88 TYR A N 1
ATOM 690 C CA . TYR A 1 88 ? 7.271 3.483 -3.166 1.00 97.19 88 TYR A CA 1
ATOM 691 C C . TYR A 1 88 ? 8.460 4.300 -3.675 1.00 97.19 88 TYR A C 1
ATOM 693 O O . TYR A 1 88 ? 9.310 3.742 -4.370 1.00 97.19 88 TYR A O 1
ATOM 701 N N . GLU A 1 89 ? 8.570 5.571 -3.273 1.00 95.81 89 GLU A N 1
ATOM 702 C CA . GLU A 1 89 ? 9.744 6.412 -3.550 1.00 95.81 89 GLU A CA 1
ATOM 703 C C . GLU A 1 89 ? 11.013 5.809 -2.945 1.00 95.81 89 GLU A C 1
ATOM 705 O O . GLU A 1 89 ? 11.989 5.551 -3.649 1.00 95.81 89 GLU A O 1
ATOM 710 N N . GLN A 1 90 ? 10.977 5.501 -1.647 1.00 96.56 90 GLN A N 1
ATOM 711 C CA . GLN A 1 90 ? 12.115 4.920 -0.947 1.00 96.56 90 GLN A CA 1
ATOM 712 C C . GLN A 1 90 ? 12.563 3.605 -1.608 1.00 96.56 90 GLN A C 1
ATOM 714 O O . GLN A 1 90 ? 13.755 3.405 -1.848 1.00 96.56 90 GLN A O 1
ATOM 719 N N . PHE A 1 91 ? 11.615 2.730 -1.961 1.00 97.75 91 PHE A N 1
ATOM 720 C CA . PHE A 1 91 ? 11.915 1.478 -2.649 1.00 97.75 91 PHE A CA 1
ATOM 721 C C . PHE A 1 91 ? 12.626 1.711 -3.982 1.00 97.75 91 PHE A C 1
ATOM 723 O O . PHE A 1 91 ? 13.688 1.130 -4.222 1.00 97.75 91 PHE A O 1
ATOM 730 N N . ILE A 1 92 ? 12.056 2.548 -4.855 1.00 96.62 92 ILE A N 1
ATOM 731 C CA . ILE A 1 92 ? 12.609 2.736 -6.197 1.00 96.62 92 ILE A CA 1
ATOM 732 C C . ILE A 1 92 ? 13.967 3.449 -6.145 1.00 96.62 92 ILE A C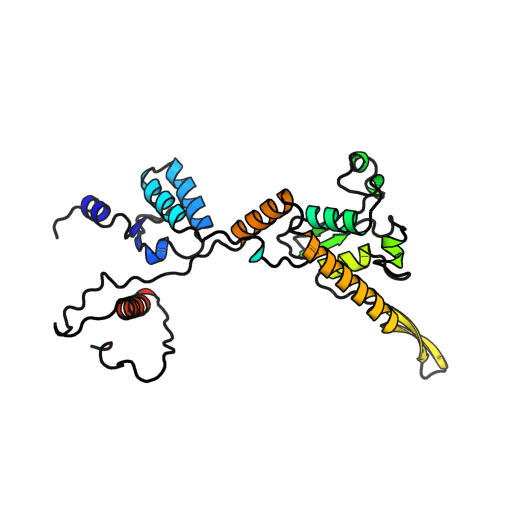 1
ATOM 734 O O . ILE A 1 92 ? 14.864 3.113 -6.922 1.00 96.62 92 ILE A O 1
ATOM 738 N N . TYR A 1 93 ? 14.171 4.349 -5.177 1.00 96.19 93 TYR A N 1
ATOM 739 C CA . TYR A 1 93 ? 15.456 5.009 -4.951 1.00 96.19 93 TYR A CA 1
ATOM 740 C C . TYR A 1 93 ? 16.552 4.060 -4.488 1.00 96.19 93 TYR A C 1
ATOM 742 O O . TYR A 1 93 ? 17.693 4.164 -4.947 1.00 96.19 93 TYR A O 1
ATOM 750 N N . GLU A 1 94 ? 16.228 3.138 -3.583 1.00 96.44 94 GLU A N 1
ATOM 751 C CA . GLU A 1 94 ? 17.169 2.122 -3.119 1.00 96.44 94 GLU A CA 1
ATOM 752 C C . GLU A 1 94 ? 17.466 1.093 -4.218 1.00 96.44 94 GLU A C 1
ATOM 754 O O . GLU A 1 94 ? 18.626 0.723 -4.416 1.00 96.44 94 GLU A O 1
ATOM 759 N N . LEU A 1 95 ? 16.446 0.677 -4.979 1.00 96.56 95 LEU A N 1
ATOM 760 C CA . LEU A 1 95 ? 16.582 -0.307 -6.053 1.00 96.56 95 LEU A CA 1
ATOM 761 C C . LEU A 1 95 ? 17.464 0.199 -7.203 1.00 96.56 95 LEU A C 1
ATOM 763 O O . LEU A 1 95 ? 18.328 -0.533 -7.697 1.00 96.56 95 LEU A O 1
ATOM 767 N N . LEU A 1 96 ? 17.231 1.438 -7.642 1.00 95.62 96 LEU A N 1
ATOM 768 C CA . LEU A 1 96 ? 17.924 2.044 -8.783 1.00 95.62 96 LEU A CA 1
ATOM 769 C C . LEU A 1 96 ? 19.150 2.862 -8.378 1.00 95.62 96 LEU A C 1
ATOM 771 O O . LEU A 1 96 ? 19.872 3.334 -9.251 1.00 95.62 96 LEU A O 1
ATOM 775 N N . GLN A 1 97 ? 19.406 3.004 -7.075 1.00 95.12 97 GLN A N 1
ATOM 776 C CA . GLN A 1 97 ? 20.464 3.858 -6.533 1.00 95.12 97 GLN A CA 1
ATOM 777 C C . GLN A 1 97 ? 20.374 5.291 -7.071 1.00 95.12 97 GLN A C 1
ATOM 779 O O . GLN A 1 97 ? 21.379 5.905 -7.429 1.00 95.12 97 GLN A O 1
ATOM 784 N N . THR A 1 98 ? 19.153 5.826 -7.113 1.00 93.56 98 THR A N 1
ATOM 785 C CA . THR A 1 98 ? 18.853 7.142 -7.685 1.00 93.56 98 THR A CA 1
ATOM 786 C C . THR A 1 98 ? 19.749 8.209 -7.063 1.00 93.56 98 THR A C 1
ATOM 788 O O . THR A 1 98 ? 19.902 8.215 -5.840 1.00 93.56 98 THR A O 1
ATOM 791 N N . PRO A 1 99 ? 20.354 9.118 -7.835 1.00 91.44 99 PRO A N 1
ATOM 792 C CA . PRO A 1 99 ? 21.182 10.177 -7.274 1.00 91.44 99 PRO A CA 1
ATOM 793 C C . PRO A 1 99 ? 20.412 11.050 -6.277 1.00 91.44 99 PRO A C 1
ATOM 795 O O . PRO A 1 99 ? 19.277 11.433 -6.540 1.00 91.44 99 PRO A O 1
ATOM 798 N N . ALA A 1 100 ? 21.037 11.423 -5.154 1.00 89.81 1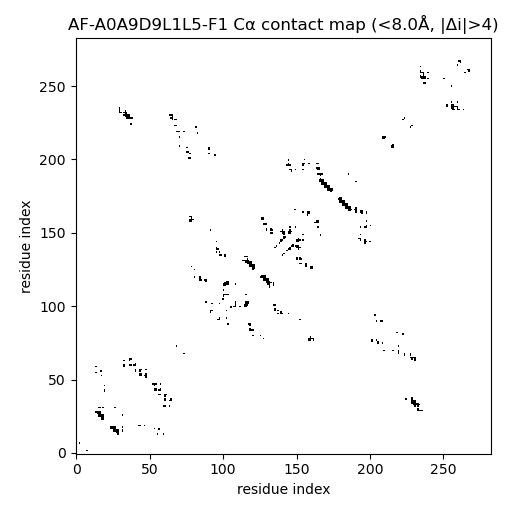00 ALA A N 1
ATOM 799 C CA . ALA A 1 100 ? 20.373 12.181 -4.084 1.00 89.81 100 ALA A CA 1
ATOM 800 C C . ALA A 1 100 ? 19.737 13.498 -4.569 1.00 89.81 100 ALA A C 1
ATOM 802 O O . ALA A 1 100 ? 18.671 13.882 -4.106 1.00 89.81 100 ALA A O 1
ATOM 803 N N . TYR A 1 101 ? 20.336 14.174 -5.553 1.00 89.00 101 TYR A N 1
ATOM 804 C CA . TYR A 1 101 ? 19.787 15.413 -6.114 1.00 89.00 101 TYR A CA 1
ATOM 805 C C . TYR A 1 101 ? 18.503 15.219 -6.946 1.00 89.00 101 TYR A C 1
ATOM 807 O O . TYR A 1 101 ? 17.892 16.214 -7.326 1.00 89.00 101 TYR A O 1
ATOM 815 N N . GLN A 1 102 ? 18.111 13.971 -7.231 1.00 91.75 102 GLN A N 1
ATOM 816 C CA . GLN A 1 102 ? 16.881 13.586 -7.938 1.00 91.75 102 GLN A CA 1
ATOM 817 C C . GLN A 1 102 ? 15.842 12.944 -7.005 1.00 91.75 102 GLN A C 1
ATOM 819 O O . GLN A 1 102 ? 14.783 12.532 -7.474 1.00 91.75 102 GLN A O 1
ATOM 824 N N . ARG A 1 103 ? 16.123 12.834 -5.700 1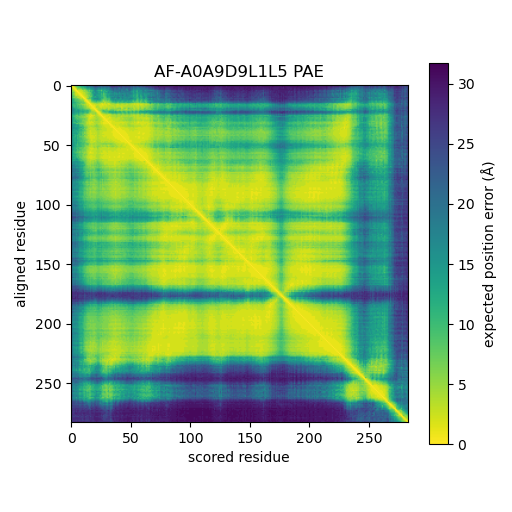.00 92.44 103 ARG A N 1
ATOM 825 C CA . ARG A 1 103 ? 15.213 12.219 -4.727 1.00 92.44 103 ARG A CA 1
ATOM 826 C C . ARG A 1 103 ? 14.370 13.254 -3.992 1.00 92.44 103 ARG A C 1
ATOM 828 O O . ARG A 1 103 ? 14.868 14.323 -3.634 1.00 92.44 103 ARG A O 1
ATOM 835 N N . SER A 1 104 ? 13.116 12.907 -3.726 1.00 90.19 104 SER A N 1
ATOM 836 C CA . SER A 1 104 ? 12.162 13.718 -2.964 1.00 90.19 104 SER A CA 1
ATOM 837 C C . SER A 1 104 ? 12.607 13.934 -1.513 1.00 90.19 104 SER A C 1
ATOM 839 O O . SER A 1 104 ? 12.411 15.026 -0.979 1.00 90.19 104 SER A O 1
ATOM 841 N N . ASP A 1 105 ? 13.262 12.930 -0.921 1.00 88.44 105 ASP A N 1
ATOM 842 C CA . ASP A 1 105 ? 13.749 12.893 0.464 1.00 88.44 105 ASP A CA 1
ATOM 843 C C . ASP A 1 105 ? 15.009 13.744 0.714 1.00 88.44 105 ASP A C 1
ATOM 845 O O . ASP A 1 105 ? 15.379 14.006 1.861 1.00 88.44 105 ASP A O 1
ATOM 849 N N . SER A 1 106 ? 15.665 14.217 -0.346 1.00 87.31 106 SER A N 1
ATOM 850 C CA . SER A 1 106 ? 16.891 14.998 -0.230 1.00 87.31 106 SER A CA 1
ATOM 851 C C . SER A 1 106 ? 16.610 16.447 0.183 1.00 87.31 106 SER A C 1
ATOM 853 O O . SER A 1 106 ? 15.725 17.093 -0.388 1.00 87.31 106 SER A O 1
ATOM 855 N N . PRO A 1 107 ? 17.433 17.057 1.062 1.00 82.56 107 PRO A N 1
ATOM 856 C CA . PRO A 1 107 ? 17.330 18.482 1.389 1.00 82.56 107 PRO A CA 1
ATOM 857 C C . PRO A 1 107 ? 17.378 19.406 0.159 1.00 82.56 107 PRO A C 1
ATOM 859 O O . PRO A 1 107 ? 16.790 20.491 0.168 1.00 82.56 107 PRO A O 1
ATOM 862 N N . SER A 1 108 ? 18.048 18.976 -0.919 1.00 76.81 108 SER A N 1
ATOM 863 C CA . SER A 1 108 ? 18.144 19.726 -2.179 1.00 76.81 108 SER A CA 1
ATOM 864 C C . SER A 1 108 ? 16.841 19.753 -2.986 1.00 76.81 108 SER A C 1
ATOM 866 O O . SER A 1 108 ? 16.692 20.607 -3.862 1.00 76.81 108 SER A O 1
ATOM 868 N N . SER A 1 109 ? 15.886 18.864 -2.684 1.00 80.31 109 SER A N 1
ATOM 869 C CA . SER A 1 109 ? 14.576 18.760 -3.348 1.00 80.31 109 SER A CA 1
ATOM 870 C C . SER A 1 109 ? 13.796 20.080 -3.324 1.00 80.31 109 SER A C 1
ATOM 872 O O . SER A 1 109 ? 13.115 20.438 -4.286 1.00 80.31 109 SER A O 1
ATOM 874 N N . ARG A 1 110 ? 13.992 20.889 -2.272 1.00 79.44 110 ARG A N 1
ATOM 875 C CA . ARG A 1 110 ? 13.311 22.182 -2.083 1.00 79.44 110 ARG A CA 1
ATOM 876 C C . ARG A 1 110 ? 13.556 23.187 -3.212 1.00 79.44 110 ARG A C 1
ATOM 878 O O . ARG A 1 110 ? 12.688 24.018 -3.462 1.00 79.44 110 ARG A O 1
ATOM 885 N N . TRP A 1 111 ? 14.708 23.115 -3.879 1.00 79.88 111 TRP A N 1
ATOM 886 C CA . TRP A 1 111 ? 15.155 24.124 -4.847 1.00 79.88 111 TRP A CA 1
ATOM 887 C C . TRP A 1 111 ? 15.239 23.602 -6.288 1.00 79.88 111 TRP A C 1
ATOM 889 O O . TRP A 1 111 ? 15.451 24.397 -7.198 1.00 79.88 111 TRP A O 1
ATOM 899 N N . ASN A 1 112 ? 15.063 22.293 -6.516 1.00 80.62 112 ASN A N 1
ATOM 900 C CA . ASN A 1 112 ? 15.233 21.669 -7.834 1.00 80.62 112 ASN A CA 1
ATOM 901 C C . ASN A 1 112 ? 14.116 20.667 -8.179 1.00 80.62 112 ASN A C 1
ATOM 903 O O . ASN A 1 112 ? 14.383 19.531 -8.565 1.00 80.62 112 ASN A O 1
ATOM 907 N N . LYS A 1 113 ? 12.850 21.085 -8.045 1.00 79.69 113 LYS A N 1
ATOM 908 C CA . LYS A 1 113 ? 11.675 20.219 -8.273 1.00 79.69 113 LYS A CA 1
ATOM 909 C C . LYS A 1 113 ? 11.622 19.582 -9.667 1.00 79.69 113 LYS A C 1
ATOM 911 O O . LYS A 1 113 ? 11.116 18.476 -9.804 1.00 79.69 113 LYS A O 1
ATOM 916 N N . SER A 1 114 ? 12.154 20.246 -10.694 1.00 82.94 114 SER A N 1
ATOM 917 C CA . SER A 1 114 ? 12.156 19.735 -12.074 1.00 82.94 114 SER A CA 1
ATOM 918 C C . SER A 1 114 ? 13.076 18.530 -12.288 1.00 82.94 114 SER A C 1
ATOM 920 O O . SER A 1 114 ? 12.948 17.847 -13.298 1.00 82.94 114 SER A O 1
ATOM 922 N N . ALA A 1 115 ? 13.999 18.255 -11.363 1.00 84.75 115 ALA A N 1
ATOM 923 C CA . ALA A 1 115 ? 14.874 17.088 -11.425 1.00 84.75 115 ALA A CA 1
ATOM 924 C C . ALA A 1 115 ? 14.416 15.934 -10.517 1.00 84.75 115 ALA A C 1
ATOM 926 O O . ALA A 1 115 ? 15.002 14.854 -10.591 1.00 84.75 115 ALA A O 1
ATOM 927 N N . ILE A 1 116 ? 13.410 16.155 -9.662 1.00 91.81 116 ILE A N 1
ATOM 928 C CA . ILE A 1 116 ? 12.992 15.188 -8.642 1.00 91.81 116 ILE A CA 1
ATOM 929 C C . ILE A 1 116 ? 12.071 14.137 -9.235 1.00 91.81 116 ILE A C 1
ATOM 931 O O . ILE A 1 116 ? 11.061 14.467 -9.848 1.00 91.81 116 ILE A O 1
ATOM 935 N N . ILE A 1 117 ? 12.408 12.876 -9.011 1.00 93.62 117 ILE A N 1
ATOM 936 C CA . ILE A 1 117 ? 11.609 11.732 -9.426 1.00 93.62 117 ILE A CA 1
ATOM 937 C C . ILE A 1 117 ? 10.696 11.349 -8.268 1.00 93.62 117 ILE A C 1
ATOM 939 O O . ILE A 1 117 ? 11.120 10.592 -7.409 1.00 93.62 117 ILE A O 1
ATOM 943 N N . GLY A 1 118 ? 9.487 11.893 -8.193 1.00 94.06 118 GLY A N 1
ATOM 944 C CA . GLY A 1 118 ? 8.536 11.601 -7.110 1.00 94.06 118 GLY A CA 1
ATOM 945 C C . GLY A 1 118 ? 7.473 10.579 -7.504 1.00 94.06 118 GLY A C 1
ATOM 946 O O . GLY A 1 118 ? 7.233 10.373 -8.694 1.00 94.06 118 GLY A O 1
ATOM 947 N N . VAL A 1 119 ? 6.821 9.968 -6.515 1.00 95.75 119 VAL A N 1
ATOM 948 C CA . VAL A 1 119 ? 5.628 9.125 -6.691 1.00 95.75 119 VAL A CA 1
ATOM 949 C C . VAL A 1 119 ? 4.438 9.825 -6.050 1.00 95.75 119 VAL A C 1
ATOM 951 O O . VAL A 1 119 ? 4.397 10.037 -4.842 1.00 95.75 119 VAL A O 1
ATOM 954 N N . GLU A 1 120 ? 3.436 10.139 -6.859 1.00 94.50 120 GLU A N 1
ATOM 955 C CA . GLU A 1 120 ? 2.212 10.807 -6.428 1.00 94.50 120 GLU A CA 1
ATOM 956 C C . GLU A 1 120 ? 1.017 9.876 -6.632 1.00 94.50 120 GLU A C 1
ATOM 958 O O . GLU A 1 120 ? 0.889 9.228 -7.671 1.00 94.50 120 GLU A O 1
ATOM 963 N N . TYR A 1 121 ? 0.132 9.802 -5.639 1.00 95.62 121 TYR A N 1
ATOM 964 C CA . TYR A 1 121 ? -1.128 9.071 -5.740 1.00 95.62 121 TYR A CA 1
ATOM 965 C C . TYR A 1 121 ? -2.282 10.054 -5.941 1.00 95.62 121 TYR A C 1
ATOM 967 O O . TYR A 1 121 ? -2.462 10.984 -5.157 1.00 95.62 121 TYR A O 1
ATOM 975 N N . SER A 1 122 ? -3.062 9.845 -6.999 1.00 94.38 122 SER A N 1
ATOM 976 C CA . SER A 1 122 ? -4.260 10.628 -7.294 1.00 94.38 122 SER A CA 1
ATOM 977 C C . SER A 1 122 ? -5.496 9.880 -6.810 1.00 94.38 122 SER A C 1
ATOM 979 O O . SER A 1 122 ? -5.889 8.874 -7.403 1.00 94.38 122 SER A O 1
ATOM 981 N N . GLU A 1 123 ? -6.146 10.396 -5.765 1.00 91.81 123 GLU A N 1
ATOM 982 C CA . GLU A 1 123 ? -7.402 9.841 -5.241 1.00 91.81 123 GLU A CA 1
ATOM 983 C C . GLU A 1 123 ? -8.542 9.908 -6.267 1.00 91.81 123 GLU A C 1
ATOM 985 O O . GLU A 1 123 ? -9.380 9.013 -6.323 1.00 91.81 123 GLU A O 1
ATOM 990 N N . HIS A 1 124 ? -8.555 10.939 -7.120 1.00 91.50 124 HIS A N 1
ATOM 991 C CA . HIS A 1 124 ? -9.614 11.139 -8.111 1.00 91.50 124 HIS A CA 1
ATOM 992 C C . HIS A 1 124 ? -9.592 10.080 -9.217 1.00 91.50 124 HIS A C 1
ATOM 994 O O . HIS A 1 124 ? -10.636 9.604 -9.657 1.00 91.50 124 HIS A O 1
ATOM 1000 N N . THR A 1 125 ? -8.395 9.714 -9.675 1.00 91.25 125 THR A N 1
ATOM 1001 C CA . THR A 1 125 ? -8.204 8.732 -10.752 1.00 91.25 125 THR A CA 1
ATOM 1002 C C . THR A 1 125 ? -7.827 7.350 -10.229 1.00 91.25 125 THR A C 1
ATOM 1004 O O . THR A 1 125 ? -7.710 6.425 -11.029 1.00 91.25 125 THR A O 1
ATOM 1007 N N . ASN A 1 126 ? -7.650 7.205 -8.908 1.00 91.69 126 ASN A N 1
ATOM 1008 C CA . ASN A 1 126 ? -7.156 6.001 -8.241 1.00 91.69 126 ASN A CA 1
ATOM 1009 C C . ASN A 1 126 ? -5.900 5.444 -8.934 1.00 91.69 126 ASN A C 1
ATOM 1011 O O . ASN A 1 126 ? -5.827 4.267 -9.291 1.00 91.69 126 ASN A O 1
ATOM 1015 N N . SER A 1 127 ? -4.941 6.330 -9.210 1.00 94.88 127 SER A N 1
ATOM 1016 C CA . SER A 1 127 ? -3.754 6.001 -9.997 1.00 94.88 127 SER A CA 1
ATOM 1017 C C . SER A 1 127 ? -2.498 6.643 -9.430 1.00 94.88 127 SER A C 1
ATOM 1019 O O . SER A 1 127 ? -2.525 7.781 -8.960 1.00 94.88 127 SER A O 1
ATOM 1021 N N . PHE A 1 128 ? -1.383 5.939 -9.562 1.00 96.50 128 PHE A N 1
ATOM 1022 C CA . PHE A 1 128 ? -0.057 6.447 -9.252 1.00 96.50 128 PHE A CA 1
ATOM 1023 C C . PHE A 1 128 ? 0.577 7.107 -10.473 1.00 96.50 128 PHE A C 1
ATOM 1025 O O . PHE A 1 128 ? 0.461 6.610 -11.595 1.00 96.50 128 PHE A O 1
ATOM 1032 N N . HIS A 1 129 ? 1.298 8.194 -10.241 1.00 96.19 129 HIS A N 1
ATOM 1033 C CA . HIS A 1 129 ? 2.116 8.866 -11.235 1.00 96.19 129 HIS A CA 1
ATOM 1034 C C . HIS A 1 129 ? 3.546 9.016 -10.723 1.00 96.19 129 HIS A C 1
ATOM 1036 O O . HIS A 1 129 ? 3.767 9.390 -9.574 1.00 96.19 129 HIS A O 1
ATOM 1042 N N . VAL A 1 130 ? 4.517 8.736 -11.586 1.00 96.00 130 VAL A N 1
ATOM 1043 C CA . VAL A 1 130 ? 5.937 8.944 -11.323 1.00 96.00 130 VAL A CA 1
ATOM 1044 C C . VAL A 1 130 ? 6.398 10.163 -12.117 1.00 96.00 130 VAL A C 1
ATOM 1046 O O . VAL A 1 130 ? 6.341 10.171 -13.346 1.00 96.00 130 VAL A O 1
ATOM 1049 N N . SER A 1 131 ? 6.872 11.205 -11.443 1.00 93.75 131 SER A N 1
ATOM 1050 C CA . SER A 1 131 ? 7.346 12.425 -12.107 1.00 93.75 131 SER A CA 1
ATOM 1051 C C . SER A 1 131 ? 8.790 12.280 -12.607 1.00 93.75 131 SER A C 1
ATOM 1053 O O . SER A 1 131 ? 9.557 11.454 -12.124 1.00 93.75 131 SER A O 1
ATOM 1055 N N . ASN A 1 132 ? 9.174 13.061 -13.626 1.00 91.94 132 ASN A N 1
ATOM 1056 C CA . ASN A 1 132 ? 10.557 13.178 -14.127 1.00 91.94 132 ASN A CA 1
ATOM 1057 C C . ASN A 1 132 ? 11.292 11.850 -14.432 1.00 91.94 132 ASN A C 1
ATOM 1059 O O . ASN A 1 132 ? 12.513 11.758 -14.320 1.00 91.94 132 ASN A O 1
ATOM 1063 N N . LYS A 1 133 ? 10.562 10.832 -14.901 1.00 91.06 133 LYS A N 1
ATOM 1064 C CA . LYS A 1 133 ? 11.034 9.453 -15.166 1.00 91.06 133 LYS A CA 1
ATOM 1065 C C . LYS A 1 133 ? 12.295 9.345 -16.035 1.00 91.06 133 LYS A C 1
ATOM 1067 O O . LYS A 1 133 ? 13.041 8.377 -15.935 1.00 91.06 133 LYS A O 1
ATOM 1072 N N . SER A 1 134 ? 12.534 10.328 -16.906 1.00 89.06 134 SER A N 1
ATOM 1073 C CA . SER A 1 134 ? 13.685 10.381 -17.818 1.00 89.06 134 SER A CA 1
ATOM 1074 C C . SER A 1 134 ? 14.933 11.063 -17.239 1.00 89.06 134 SER A C 1
ATOM 1076 O O . SER A 1 134 ? 15.952 11.145 -17.934 1.00 89.06 134 SER A O 1
ATOM 1078 N N . SER A 1 135 ? 14.851 11.611 -16.022 1.00 88.25 135 SER A N 1
ATOM 1079 C CA . SER A 1 135 ? 15.948 12.343 -15.378 1.00 88.25 135 SER A CA 1
ATOM 1080 C C . SER A 1 135 ? 17.080 11.423 -14.934 1.00 88.25 135 SER A C 1
ATOM 1082 O O . SER A 1 135 ? 18.250 11.785 -15.075 1.00 88.25 135 SER A O 1
ATOM 1084 N N . ASP A 1 136 ? 16.762 10.221 -14.454 1.00 89.31 136 ASP A N 1
ATOM 1085 C CA . ASP A 1 136 ? 17.774 9.213 -14.155 1.00 89.31 136 ASP A CA 1
ATOM 1086 C C . ASP A 1 136 ? 18.086 8.385 -15.411 1.00 89.31 136 ASP A C 1
ATOM 1088 O O . ASP A 1 136 ? 17.245 7.666 -15.961 1.00 89.31 136 ASP A O 1
ATOM 1092 N N . ARG A 1 137 ? 19.337 8.503 -15.861 1.00 89.94 137 ARG A N 1
ATOM 1093 C CA . ARG A 1 137 ? 19.898 7.786 -17.015 1.00 89.94 137 ARG A CA 1
ATOM 1094 C C . ARG A 1 137 ? 20.953 6.762 -16.600 1.00 89.94 137 ARG A C 1
ATOM 1096 O O . ARG A 1 137 ? 21.784 6.366 -17.418 1.00 89.94 137 ARG A O 1
ATOM 1103 N N . SER A 1 138 ? 20.948 6.348 -15.335 1.00 91.62 138 SER A N 1
ATOM 1104 C CA . SER A 1 138 ? 21.831 5.311 -14.815 1.00 91.62 138 SER A CA 1
ATOM 1105 C C . SER A 1 138 ? 21.656 3.991 -15.573 1.00 91.62 138 SER A C 1
ATOM 1107 O O . SER A 1 138 ? 20.605 3.691 -16.151 1.00 91.62 138 SER A O 1
ATOM 1109 N N . VAL A 1 139 ? 22.693 3.151 -15.554 1.00 92.25 139 VAL A N 1
ATOM 1110 C CA . VAL A 1 139 ? 22.638 1.796 -16.136 1.00 92.25 139 VAL A CA 1
ATOM 1111 C C . VAL A 1 139 ? 21.574 0.944 -15.431 1.00 92.25 139 VAL A C 1
ATOM 1113 O O . VAL A 1 139 ? 20.939 0.091 -16.054 1.00 92.25 139 VAL A O 1
ATOM 1116 N N . LEU A 1 140 ? 21.326 1.198 -14.141 1.00 93.75 140 LEU A N 1
ATOM 1117 C CA . LEU A 1 140 ? 20.284 0.517 -13.378 1.00 93.75 140 LEU A CA 1
ATOM 1118 C C . LEU A 1 140 ? 18.892 0.845 -13.929 1.00 93.75 140 LEU A C 1
ATOM 1120 O O . LEU A 1 140 ? 18.140 -0.081 -14.240 1.00 93.75 140 LEU A O 1
ATOM 1124 N N . ALA A 1 141 ? 18.598 2.132 -14.129 1.00 93.38 141 ALA A N 1
ATOM 1125 C CA . ALA A 1 141 ? 17.314 2.601 -14.639 1.00 93.38 141 ALA A CA 1
ATOM 1126 C C . ALA A 1 141 ? 17.090 2.284 -16.128 1.00 93.38 141 ALA A C 1
ATOM 1128 O O . ALA A 1 141 ? 15.973 1.985 -16.540 1.00 93.38 141 ALA A O 1
ATOM 1129 N N . THR A 1 142 ? 18.142 2.311 -16.951 1.00 92.44 142 THR A N 1
ATOM 1130 C CA . THR A 1 142 ? 18.013 2.184 -18.418 1.00 92.44 142 THR A CA 1
ATOM 1131 C C . THR A 1 142 ? 18.242 0.771 -18.959 1.00 92.44 142 THR A C 1
ATOM 1133 O O . THR A 1 142 ? 17.742 0.454 -20.037 1.00 92.44 142 THR A O 1
ATOM 1136 N N . GLN A 1 143 ? 18.971 -0.090 -18.237 1.00 90.69 143 GLN A N 1
ATOM 1137 C CA . GLN A 1 143 ? 19.349 -1.427 -18.727 1.00 90.69 143 GLN A CA 1
ATOM 1138 C C . GLN A 1 143 ? 19.026 -2.557 -17.743 1.00 90.69 143 GLN A C 1
ATOM 1140 O O . GLN A 1 143 ? 18.450 -3.571 -18.137 1.00 90.69 143 GLN A O 1
ATOM 1145 N N . LYS A 1 144 ? 19.410 -2.431 -16.462 1.00 93.12 144 LYS A N 1
ATOM 1146 C CA . LYS A 1 144 ? 19.239 -3.541 -15.504 1.00 93.12 144 LYS A CA 1
ATOM 1147 C C . LYS A 1 144 ? 17.769 -3.787 -15.194 1.00 93.12 144 LYS A C 1
ATOM 1149 O O . LYS A 1 144 ? 17.334 -4.935 -15.259 1.00 93.12 144 LYS A O 1
ATOM 1154 N N . PHE A 1 145 ? 17.045 -2.725 -14.862 1.00 93.12 145 PHE A N 1
ATOM 1155 C CA . PHE A 1 145 ? 15.627 -2.752 -14.510 1.00 93.12 145 PHE A CA 1
ATOM 1156 C C . PHE A 1 145 ? 14.744 -2.054 -15.551 1.00 93.12 145 PHE A C 1
ATOM 1158 O O . PHE A 1 145 ? 13.527 -2.159 -15.480 1.00 93.12 145 PHE A O 1
ATOM 1165 N N . GLY A 1 146 ? 15.347 -1.383 -16.531 1.00 92.56 146 GLY A N 1
ATOM 1166 C CA . GLY A 1 146 ? 14.660 -0.811 -17.685 1.00 92.56 146 GLY A CA 1
ATOM 1167 C C . GLY A 1 146 ? 15.045 -1.481 -18.996 1.00 92.56 146 GLY A C 1
ATOM 1168 O O . GLY A 1 146 ? 15.689 -2.530 -19.040 1.00 92.56 146 GLY A O 1
ATOM 1169 N N . SER A 1 147 ? 14.649 -0.839 -20.084 1.00 91.69 147 SER A N 1
ATOM 1170 C CA . SER A 1 147 ? 15.060 -1.152 -21.447 1.00 91.69 147 SER A CA 1
ATOM 1171 C C . SER A 1 147 ? 15.327 0.142 -22.217 1.00 91.69 147 SER A C 1
ATOM 1173 O O . SER A 1 147 ? 14.864 1.214 -21.829 1.00 91.69 147 SER A O 1
ATOM 1175 N N . HIS A 1 148 ? 15.973 0.042 -23.381 1.00 86.81 148 HIS A N 1
ATOM 1176 C CA . HIS A 1 148 ? 16.174 1.196 -24.267 1.00 86.81 148 HIS A CA 1
ATOM 1177 C C . HIS A 1 148 ? 14.878 1.917 -24.669 1.00 86.81 148 HIS A C 1
ATOM 1179 O O . HIS A 1 148 ? 14.920 3.101 -24.985 1.00 86.81 148 HIS A O 1
ATOM 1185 N N . LYS A 1 149 ? 13.741 1.209 -24.690 1.00 87.75 149 LYS A N 1
ATOM 1186 C CA . LYS A 1 149 ? 12.443 1.754 -25.113 1.00 87.75 149 LYS A CA 1
ATOM 1187 C C . LYS A 1 149 ? 11.545 2.180 -23.944 1.00 87.75 149 LYS A C 1
ATOM 1189 O O . LYS A 1 149 ? 10.548 2.848 -24.185 1.00 87.75 149 LYS A O 1
ATOM 1194 N N . MET A 1 150 ? 11.850 1.761 -22.715 1.00 94.12 150 MET A N 1
ATOM 1195 C CA . MET A 1 150 ? 11.023 2.014 -21.530 1.00 94.12 150 MET A CA 1
ATOM 1196 C C . MET A 1 150 ? 11.905 1.981 -20.279 1.00 94.12 150 MET A C 1
ATOM 1198 O O . MET A 1 150 ? 12.503 0.940 -19.988 1.00 94.12 150 MET A O 1
ATOM 1202 N N . ASN A 1 151 ? 12.005 3.106 -19.568 1.00 95.19 151 ASN A N 1
ATOM 1203 C CA . ASN A 1 151 ? 12.842 3.231 -18.375 1.00 95.19 151 ASN A CA 1
ATOM 1204 C C . ASN A 1 151 ? 12.249 2.402 -17.217 1.00 95.19 151 ASN A C 1
ATOM 1206 O O . ASN A 1 151 ? 11.043 2.163 -17.166 1.00 95.19 151 ASN A O 1
ATOM 1210 N N . ALA A 1 152 ? 13.083 1.980 -16.268 1.00 96.62 152 ALA A N 1
ATOM 1211 C CA . ALA A 1 152 ? 12.650 1.389 -15.009 1.00 96.62 152 ALA A CA 1
ATOM 1212 C C . ALA A 1 152 ? 11.547 2.197 -14.298 1.00 96.62 152 ALA A C 1
ATOM 1214 O O . ALA A 1 152 ? 10.618 1.587 -13.786 1.00 96.62 152 ALA A O 1
ATOM 1215 N N . TYR A 1 153 ? 11.588 3.535 -14.304 1.00 96.94 153 TYR A N 1
ATOM 1216 C CA . TYR A 1 153 ? 10.524 4.364 -13.710 1.00 96.94 153 TYR A CA 1
ATOM 1217 C C . TYR A 1 153 ? 9.198 4.299 -14.478 1.00 96.94 153 TYR A C 1
ATOM 1219 O O . TYR A 1 153 ? 8.136 4.334 -13.862 1.00 96.94 153 TYR A O 1
ATOM 1227 N N . ASP A 1 154 ? 9.237 4.157 -15.807 1.00 96.56 154 ASP A N 1
ATOM 1228 C CA . ASP A 1 154 ? 8.030 3.935 -16.615 1.00 96.56 154 ASP A CA 1
ATOM 1229 C C . ASP A 1 154 ? 7.428 2.557 -16.323 1.00 96.56 154 ASP A C 1
ATOM 1231 O O . ASP A 1 154 ? 6.221 2.422 -16.130 1.00 96.56 154 ASP A O 1
ATOM 1235 N N . ILE A 1 155 ? 8.284 1.532 -16.247 1.00 97.00 155 ILE A N 1
ATOM 1236 C CA . ILE A 1 155 ? 7.880 0.177 -15.853 1.00 97.00 155 ILE A CA 1
ATOM 1237 C C . ILE A 1 155 ? 7.272 0.209 -14.449 1.00 97.00 155 ILE A C 1
ATOM 1239 O O . ILE A 1 155 ? 6.213 -0.377 -14.239 1.00 97.00 155 ILE A O 1
ATOM 1243 N N . PHE A 1 156 ? 7.916 0.919 -13.519 1.00 97.56 156 PHE A N 1
ATOM 1244 C CA . PHE A 1 156 ? 7.478 1.074 -12.137 1.00 97.56 156 PHE A CA 1
ATOM 1245 C C . PHE A 1 156 ? 6.094 1.729 -12.047 1.00 97.56 156 PHE A C 1
ATOM 1247 O O . PHE A 1 156 ? 5.232 1.217 -11.340 1.00 97.56 156 PHE A O 1
ATOM 1254 N N . GLU A 1 157 ? 5.831 2.789 -12.817 1.00 97.25 157 GLU A N 1
ATOM 1255 C CA . GLU A 1 157 ? 4.496 3.395 -12.879 1.00 97.25 157 GLU A CA 1
ATOM 1256 C C . GLU A 1 157 ? 3.432 2.411 -13.385 1.00 97.25 157 GLU A C 1
ATOM 1258 O O . GLU A 1 157 ? 2.342 2.342 -12.813 1.00 97.25 157 GLU A O 1
ATOM 1263 N N . HIS A 1 158 ? 3.728 1.623 -14.425 1.00 96.88 158 HIS A N 1
ATOM 1264 C CA . HIS A 1 158 ? 2.782 0.614 -14.908 1.00 96.88 158 HIS A CA 1
ATOM 1265 C C . HIS A 1 158 ? 2.429 -0.389 -13.807 1.00 96.88 158 HIS A C 1
ATOM 1267 O O . HIS A 1 158 ? 1.247 -0.631 -13.557 1.00 96.88 158 HIS A O 1
ATOM 1273 N N . ILE A 1 159 ? 3.429 -0.927 -13.104 1.00 96.88 159 ILE A N 1
ATOM 1274 C CA . ILE A 1 159 ? 3.177 -1.923 -12.058 1.00 96.88 159 ILE A CA 1
ATOM 1275 C C . ILE A 1 159 ? 2.538 -1.333 -10.797 1.00 96.88 159 ILE A C 1
ATOM 1277 O O . ILE A 1 159 ? 1.747 -2.034 -10.170 1.00 96.88 159 ILE A O 1
ATOM 1281 N N . LEU A 1 160 ? 2.798 -0.063 -10.456 1.00 96.62 160 LEU A N 1
ATOM 1282 C CA . LEU A 1 160 ? 2.066 0.652 -9.400 1.00 96.62 160 LEU A CA 1
ATOM 1283 C C . LEU A 1 160 ? 0.576 0.769 -9.725 1.00 96.62 160 LEU A C 1
ATOM 1285 O O . LEU A 1 160 ? -0.261 0.687 -8.836 1.00 96.62 160 LEU A O 1
ATOM 1289 N N . ASN A 1 161 ? 0.235 0.897 -11.004 1.00 96.56 161 ASN A N 1
ATOM 1290 C CA . ASN A 1 161 ? -1.149 0.931 -11.468 1.00 96.56 161 ASN A CA 1
ATOM 1291 C C . ASN A 1 161 ? -1.722 -0.459 -11.784 1.00 96.56 161 ASN A C 1
ATOM 1293 O O . ASN A 1 161 ? -2.749 -0.560 -12.453 1.00 96.56 161 ASN A O 1
ATOM 1297 N N . LEU A 1 162 ? -1.065 -1.538 -11.337 1.00 94.00 162 LEU A N 1
ATOM 1298 C CA . LEU A 1 162 ? -1.463 -2.928 -11.601 1.00 94.00 162 LEU A CA 1
ATOM 1299 C C . LEU A 1 162 ? -1.587 -3.255 -13.103 1.00 94.00 162 LEU A C 1
ATOM 1301 O O . LEU A 1 162 ? -2.338 -4.146 -13.504 1.00 94.00 162 LEU A O 1
ATOM 1305 N N . GLN A 1 163 ? -0.836 -2.542 -13.943 1.00 95.56 163 GLN A N 1
ATOM 1306 C CA . GLN A 1 163 ? -0.778 -2.742 -15.385 1.00 95.56 163 GLN A CA 1
ATOM 1307 C C . GLN A 1 163 ? 0.517 -3.446 -15.789 1.00 95.56 163 GLN A C 1
ATOM 1309 O O . GLN A 1 163 ? 1.588 -3.225 -15.226 1.00 95.56 163 GLN A O 1
ATOM 1314 N N . GLU A 1 164 ? 0.423 -4.281 -16.821 1.00 94.81 164 GLU A N 1
ATOM 1315 C CA . GLU A 1 164 ? 1.593 -4.909 -17.431 1.00 94.81 164 GLU A CA 1
ATOM 1316 C C . GLU A 1 164 ? 2.243 -3.965 -18.456 1.00 94.81 164 GLU A C 1
ATOM 1318 O O . GLU A 1 164 ? 1.545 -3.507 -19.372 1.00 94.81 164 GLU A O 1
ATOM 1323 N N . PRO A 1 165 ? 3.561 -3.702 -18.367 1.00 95.62 165 PRO A N 1
ATOM 1324 C CA . PRO A 1 165 ? 4.259 -2.856 -19.329 1.00 95.62 165 PRO A CA 1
ATOM 1325 C C . PRO A 1 165 ? 4.250 -3.503 -20.721 1.00 95.62 165 PRO A C 1
ATOM 1327 O O . PRO A 1 165 ? 4.508 -4.699 -20.875 1.00 95.62 165 PRO A O 1
ATOM 1330 N N . LYS A 1 166 ? 3.962 -2.706 -21.757 1.00 95.75 166 LYS A N 1
ATOM 1331 C CA . LYS A 1 166 ? 3.912 -3.157 -23.159 1.00 95.75 166 LYS A CA 1
ATOM 1332 C C . LYS A 1 166 ? 4.700 -2.219 -24.056 1.00 95.75 166 LYS A C 1
ATOM 1334 O O . LYS A 1 166 ? 4.528 -1.005 -24.000 1.00 95.75 166 LYS A O 1
ATOM 1339 N N . ILE A 1 167 ? 5.517 -2.795 -24.934 1.00 94.56 167 ILE A N 1
ATOM 1340 C CA . ILE A 1 167 ? 6.267 -2.051 -25.945 1.00 94.56 167 ILE A CA 1
ATOM 1341 C C . ILE A 1 167 ? 5.606 -2.264 -27.302 1.00 94.56 167 ILE A C 1
ATOM 1343 O O . ILE A 1 167 ? 5.295 -3.387 -27.694 1.00 94.56 167 ILE A O 1
ATOM 1347 N N . TYR A 1 168 ? 5.433 -1.177 -28.048 1.00 93.25 168 TYR A N 1
ATOM 1348 C CA . TYR A 1 168 ? 4.907 -1.200 -29.408 1.00 93.25 168 TYR A CA 1
ATOM 1349 C C . TYR A 1 168 ? 6.024 -0.916 -30.417 1.00 93.25 168 TYR A C 1
ATOM 1351 O O . TYR A 1 168 ? 6.949 -0.151 -30.140 1.00 93.25 168 TYR A O 1
ATOM 1359 N N . LYS A 1 169 ? 5.917 -1.515 -31.600 1.00 91.38 169 LYS A N 1
ATOM 1360 C CA . LYS A 1 169 ? 6.721 -1.222 -32.787 1.00 91.38 169 LYS A CA 1
ATOM 1361 C C . LYS A 1 169 ? 5.806 -0.820 -33.939 1.00 91.38 169 LYS A C 1
ATOM 1363 O O . LYS A 1 169 ? 4.674 -1.295 -34.029 1.00 91.38 169 LYS A O 1
ATOM 1368 N N . THR A 1 170 ? 6.292 0.050 -34.808 1.00 91.44 170 THR A N 1
ATOM 1369 C CA . THR A 1 170 ? 5.598 0.399 -36.047 1.00 91.44 170 THR A CA 1
ATOM 1370 C C . THR A 1 170 ? 6.054 -0.559 -37.141 1.00 91.44 170 THR A C 1
ATOM 1372 O O . THR A 1 170 ? 7.248 -0.825 -37.263 1.00 91.44 170 THR A O 1
ATOM 1375 N N . ILE A 1 171 ? 5.105 -1.119 -37.887 1.00 88.81 171 ILE A N 1
ATOM 1376 C CA . ILE A 1 171 ? 5.360 -1.911 -39.092 1.00 88.81 171 ILE A CA 1
ATOM 1377 C C . ILE A 1 171 ? 4.645 -1.259 -40.270 1.00 88.81 171 ILE A C 1
ATOM 1379 O O . ILE A 1 171 ? 3.534 -0.752 -40.114 1.00 88.81 171 ILE A O 1
ATOM 1383 N N . GLU A 1 172 ? 5.266 -1.289 -41.440 1.00 86.88 172 GLU A N 1
ATOM 1384 C CA . GLU A 1 172 ? 4.621 -0.876 -42.682 1.00 86.88 172 GLU A CA 1
ATOM 1385 C C . GLU A 1 172 ? 3.795 -2.039 -43.228 1.00 86.88 172 GLU A C 1
ATOM 1387 O O . GLU A 1 172 ? 4.282 -3.162 -43.371 1.00 86.88 172 GLU A O 1
ATOM 1392 N N . VAL A 1 173 ? 2.517 -1.780 -43.488 1.00 83.75 173 VAL A N 1
ATOM 1393 C CA . VAL A 1 173 ? 1.580 -2.747 -44.056 1.00 83.75 173 VAL A CA 1
ATOM 1394 C C . VAL A 1 173 ? 1.153 -2.234 -45.429 1.00 83.75 173 VAL A C 1
ATOM 1396 O O . VAL A 1 173 ? 0.787 -1.061 -45.525 1.00 83.75 173 VAL A O 1
ATOM 1399 N N . PRO A 1 174 ? 1.169 -3.067 -46.485 1.00 79.19 174 PRO A N 1
ATOM 1400 C CA . PRO A 1 174 ? 0.668 -2.657 -47.789 1.00 79.19 174 PRO A CA 1
ATOM 1401 C C . PRO A 1 174 ? -0.829 -2.361 -47.687 1.00 79.19 174 PRO A C 1
ATOM 1403 O O . PRO A 1 174 ? -1.612 -3.223 -47.279 1.00 79.19 174 PRO A O 1
ATOM 1406 N N . ASP A 1 175 ? -1.230 -1.150 -48.049 1.00 74.50 175 ASP A N 1
ATOM 1407 C CA . ASP A 1 175 ? -2.619 -0.854 -48.357 1.00 74.50 175 ASP A CA 1
ATOM 1408 C C . ASP A 1 175 ? -2.932 -1.490 -49.713 1.00 74.50 175 ASP A C 1
ATOM 1410 O O . ASP A 1 175 ? -2.076 -1.530 -50.598 1.00 74.50 175 ASP A O 1
ATOM 1414 N N . GLY A 1 176 ? -4.146 -2.004 -49.907 1.00 69.88 176 GLY A N 1
ATOM 1415 C CA . GLY A 1 176 ? -4.528 -2.751 -51.118 1.00 69.88 176 GLY A CA 1
ATOM 1416 C C . GLY A 1 176 ? -4.395 -1.987 -52.451 1.00 69.88 176 GLY A C 1
ATOM 1417 O O . GLY A 1 176 ? -4.717 -2.548 -53.494 1.00 69.88 176 GLY A O 1
ATOM 1418 N N . MET A 1 177 ? -3.931 -0.732 -52.423 1.00 71.81 177 MET A N 1
ATOM 1419 C CA . MET A 1 177 ? -3.621 0.137 -53.564 1.00 71.81 177 MET A CA 1
ATOM 1420 C C . MET A 1 177 ? -2.114 0.363 -53.818 1.00 71.81 177 MET A C 1
ATOM 1422 O O . MET A 1 177 ? -1.777 1.063 -54.767 1.00 71.81 177 MET A O 1
ATOM 1426 N N . GLY A 1 178 ? -1.205 -0.233 -53.037 1.00 67.88 178 GLY A N 1
ATOM 1427 C CA . GLY A 1 178 ? 0.249 -0.130 -53.251 1.00 67.88 178 GLY A CA 1
ATOM 1428 C C . GLY A 1 178 ? 0.975 0.928 -52.409 1.00 67.88 178 GLY A C 1
ATOM 1429 O O . GLY A 1 178 ? 2.203 0.961 -52.436 1.00 67.88 178 GLY A O 1
ATOM 1430 N N . ASP A 1 179 ? 0.252 1.728 -51.622 1.00 76.62 179 ASP A N 1
ATOM 1431 C CA . ASP A 1 179 ? 0.831 2.611 -50.602 1.00 76.62 179 ASP A CA 1
ATOM 1432 C C . ASP A 1 179 ? 1.127 1.840 -49.305 1.00 76.62 179 ASP A C 1
ATOM 1434 O O . ASP A 1 179 ? 0.403 0.911 -48.943 1.00 76.62 179 ASP A O 1
ATOM 1438 N N . THR A 1 180 ? 2.172 2.218 -48.564 1.00 77.88 180 THR A N 1
ATOM 1439 C CA . THR A 1 180 ? 2.459 1.651 -47.238 1.00 77.88 180 THR A CA 1
ATOM 1440 C C . THR A 1 180 ? 1.747 2.449 -46.143 1.00 77.88 180 THR A C 1
ATOM 1442 O O . THR A 1 180 ? 1.860 3.670 -46.055 1.00 77.88 180 THR A O 1
ATOM 1445 N N . LYS A 1 181 ? 0.995 1.762 -45.275 1.00 84.31 181 LYS A N 1
ATOM 1446 C CA . LYS A 1 181 ? 0.405 2.340 -44.059 1.00 84.31 181 LYS A CA 1
ATOM 1447 C C . LYS A 1 181 ? 1.167 1.877 -42.829 1.00 84.31 181 LYS A C 1
ATOM 1449 O O . LYS A 1 181 ? 1.388 0.682 -42.629 1.00 84.31 181 LYS A O 1
ATOM 1454 N N . GLU A 1 182 ? 1.507 2.818 -41.959 1.00 87.81 182 GLU A N 1
ATOM 1455 C CA . GLU A 1 182 ? 2.094 2.513 -40.660 1.00 87.81 182 GLU A CA 1
ATOM 1456 C C . GLU A 1 182 ? 1.047 1.916 -39.710 1.00 87.81 182 GLU A C 1
ATOM 1458 O O . GLU A 1 182 ? 0.009 2.515 -39.423 1.00 87.81 182 GLU A O 1
ATOM 1463 N N . LYS A 1 183 ? 1.332 0.729 -39.170 1.00 88.69 183 LYS A N 1
ATOM 1464 C CA . LYS A 1 183 ? 0.521 0.075 -38.141 1.00 88.69 183 LYS A CA 1
ATOM 1465 C C . LYS A 1 183 ? 1.349 -0.137 -36.880 1.00 88.69 183 LYS A C 1
ATOM 1467 O O . LYS A 1 183 ? 2.416 -0.747 -36.916 1.00 88.69 183 LYS A O 1
ATOM 1472 N N . ARG A 1 184 ? 0.826 0.306 -35.733 1.00 91.94 184 ARG A N 1
ATOM 1473 C CA . ARG A 1 184 ? 1.419 0.011 -34.420 1.00 91.94 184 ARG A CA 1
ATOM 1474 C C . ARG A 1 184 ? 1.020 -1.394 -33.977 1.00 91.94 184 ARG A C 1
ATOM 1476 O O . ARG A 1 184 ? -0.162 -1.696 -33.834 1.00 91.94 184 ARG A O 1
ATOM 1483 N N . VAL A 1 185 ? 2.010 -2.247 -33.748 1.00 92.06 185 VAL A N 1
ATOM 1484 C CA . VAL A 1 185 ? 1.841 -3.630 -33.288 1.00 92.06 185 VAL A CA 1
ATOM 1485 C C . VAL A 1 185 ? 2.696 -3.846 -32.043 1.00 92.06 185 VAL A C 1
ATOM 1487 O O . VAL A 1 185 ? 3.746 -3.229 -31.888 1.00 92.06 185 VAL A O 1
ATOM 1490 N N . VAL A 1 186 ? 2.246 -4.698 -31.124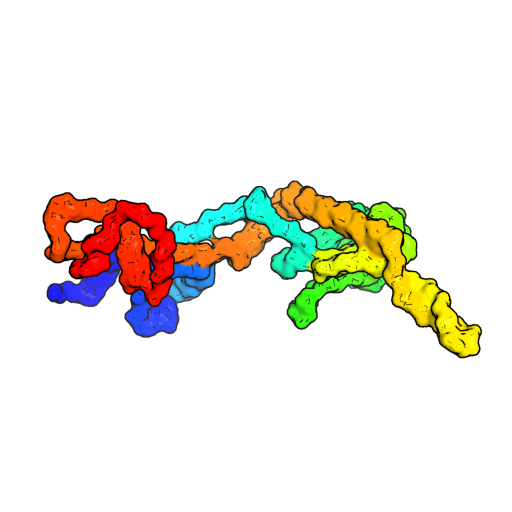 1.00 93.69 186 VAL A N 1
ATOM 1491 C CA . VAL A 1 186 ? 3.026 -5.043 -29.928 1.00 93.69 186 VAL A CA 1
ATOM 1492 C C . VAL A 1 186 ? 4.325 -5.736 -30.343 1.00 93.69 186 VAL A C 1
ATOM 1494 O O . VAL A 1 186 ? 4.333 -6.687 -31.124 1.00 93.69 186 VAL A O 1
ATOM 1497 N N . ASP A 1 187 ? 5.434 -5.251 -29.805 1.00 94.75 187 ASP A N 1
ATOM 1498 C CA . ASP A 1 187 ? 6.737 -5.882 -29.921 1.00 94.75 187 ASP A CA 1
ATOM 1499 C C . ASP A 1 187 ? 6.827 -6.982 -28.856 1.00 94.75 187 ASP A C 1
ATOM 1501 O O . ASP A 1 187 ? 7.085 -6.696 -27.687 1.00 94.75 187 ASP A O 1
ATOM 1505 N N . ILE A 1 188 ? 6.509 -8.226 -29.235 1.00 95.00 188 ILE A N 1
ATOM 1506 C CA . ILE A 1 188 ? 6.366 -9.357 -28.300 1.00 95.00 188 ILE A CA 1
ATOM 1507 C C . ILE A 1 188 ? 7.667 -9.602 -27.525 1.00 95.00 188 ILE A C 1
ATOM 1509 O O . ILE A 1 188 ? 7.626 -9.777 -26.307 1.00 95.00 188 ILE A O 1
ATOM 1513 N N . ASP A 1 189 ? 8.814 -9.567 -28.204 1.00 94.00 189 ASP A N 1
ATOM 1514 C CA . ASP A 1 189 ? 10.110 -9.836 -27.580 1.00 94.00 189 ASP A CA 1
ATOM 1515 C C . ASP A 1 189 ? 10.507 -8.714 -26.621 1.00 94.00 189 ASP A C 1
ATOM 1517 O O . ASP A 1 189 ? 10.853 -8.979 -25.468 1.00 94.00 189 ASP A O 1
ATOM 1521 N N . ALA A 1 190 ? 10.375 -7.453 -27.048 1.00 93.75 190 ALA A N 1
ATOM 1522 C CA . ALA A 1 190 ? 10.662 -6.313 -26.179 1.00 93.75 190 ALA A CA 1
ATOM 1523 C C . ALA A 1 190 ? 9.696 -6.248 -24.983 1.00 93.75 190 ALA A C 1
ATOM 1525 O O . ALA A 1 190 ? 10.122 -5.995 -23.857 1.00 93.75 190 ALA A O 1
ATOM 1526 N N . THR A 1 191 ? 8.411 -6.544 -25.206 1.00 96.25 191 THR A N 1
ATOM 1527 C CA . THR A 1 191 ? 7.388 -6.614 -24.152 1.00 96.25 191 THR A CA 1
ATOM 1528 C C . THR A 1 191 ? 7.731 -7.689 -23.125 1.00 96.25 191 THR A C 1
ATOM 1530 O O . THR A 1 191 ? 7.711 -7.424 -21.927 1.00 96.25 191 THR A O 1
ATOM 1533 N N . ARG A 1 192 ? 8.145 -8.881 -23.569 1.00 96.12 192 ARG A N 1
ATOM 1534 C CA . ARG A 1 192 ? 8.569 -9.957 -22.664 1.00 96.12 192 ARG A CA 1
ATOM 1535 C C . ARG A 1 192 ? 9.770 -9.551 -21.807 1.00 96.12 192 ARG A C 1
ATOM 1537 O O . ARG A 1 192 ? 9.848 -9.954 -20.649 1.00 96.12 192 ARG A O 1
ATOM 1544 N N . VAL A 1 193 ? 10.706 -8.770 -22.350 1.00 96.06 193 VAL A N 1
ATOM 1545 C CA . VAL A 1 193 ? 11.850 -8.262 -21.577 1.00 96.06 193 VAL A CA 1
ATOM 1546 C C . VAL A 1 193 ? 11.379 -7.329 -20.465 1.00 96.06 193 VAL A C 1
ATOM 1548 O O . VAL A 1 193 ? 11.740 -7.563 -19.314 1.00 96.06 193 VAL A O 1
ATOM 1551 N N . VAL A 1 194 ? 10.554 -6.319 -20.765 1.00 96.50 194 VAL A N 1
ATOM 1552 C CA . VAL A 1 194 ? 10.094 -5.366 -19.736 1.00 96.50 194 VAL A CA 1
ATOM 1553 C C . VAL A 1 194 ? 9.181 -6.005 -18.694 1.00 96.50 194 VAL A C 1
ATOM 1555 O O . VAL A 1 194 ? 9.280 -5.656 -17.524 1.00 96.50 194 VAL A O 1
ATOM 1558 N N . GLN A 1 195 ? 8.368 -6.992 -19.075 1.00 97.12 195 GLN A N 1
ATOM 1559 C CA . GLN A 1 195 ? 7.551 -7.758 -18.128 1.00 97.12 195 GLN A CA 1
ATOM 1560 C C . GLN A 1 195 ? 8.413 -8.551 -17.140 1.00 97.12 195 GLN A C 1
ATOM 1562 O O . GLN A 1 195 ? 8.173 -8.503 -15.939 1.00 97.12 195 GLN A O 1
ATOM 1567 N N . ARG A 1 196 ? 9.495 -9.190 -17.608 1.00 97.19 196 ARG A N 1
ATOM 1568 C CA . ARG A 1 196 ? 10.456 -9.843 -16.700 1.00 97.19 196 ARG A CA 1
ATOM 1569 C C . ARG A 1 196 ? 11.097 -8.847 -15.732 1.00 97.19 196 ARG A C 1
ATOM 1571 O O . ARG A 1 196 ? 11.269 -9.168 -14.564 1.00 97.19 196 ARG A O 1
ATOM 1578 N N . LYS A 1 197 ? 11.424 -7.633 -16.194 1.00 96.44 197 LYS A N 1
ATOM 1579 C CA . LYS A 1 197 ? 11.957 -6.577 -15.315 1.00 96.44 197 LYS A CA 1
ATOM 1580 C C . LYS A 1 197 ? 10.932 -6.114 -14.280 1.00 96.44 197 LYS A C 1
ATOM 1582 O O . LYS A 1 197 ? 11.298 -5.906 -13.127 1.00 96.44 197 LYS A O 1
ATOM 1587 N N . ALA A 1 198 ? 9.665 -5.994 -14.669 1.00 97.31 198 ALA A N 1
ATOM 1588 C CA . ALA A 1 198 ? 8.563 -5.732 -13.749 1.00 97.31 198 ALA A CA 1
ATOM 1589 C C . ALA A 1 198 ? 8.445 -6.827 -12.674 1.00 97.31 198 ALA A C 1
ATOM 1591 O O . ALA A 1 198 ? 8.307 -6.509 -11.494 1.00 97.31 198 ALA A O 1
ATOM 1592 N N . ASP A 1 199 ? 8.561 -8.101 -13.047 1.00 97.25 199 ASP A N 1
ATOM 1593 C CA . ASP A 1 199 ? 8.539 -9.214 -12.090 1.00 97.25 199 ASP A CA 1
ATOM 1594 C C . ASP A 1 199 ? 9.733 -9.181 -11.127 1.00 97.25 199 ASP A C 1
ATOM 1596 O O . ASP A 1 199 ? 9.556 -9.366 -9.919 1.00 97.25 199 ASP A O 1
ATOM 1600 N N . ASP A 1 200 ? 10.929 -8.865 -11.631 1.00 96.88 200 ASP A N 1
ATOM 1601 C CA . ASP A 1 200 ? 12.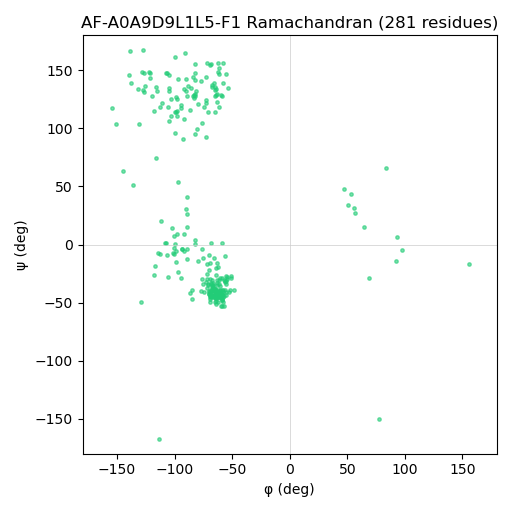120 -8.666 -10.800 1.00 96.88 200 ASP A CA 1
ATOM 1602 C C . ASP A 1 200 ? 11.897 -7.542 -9.770 1.00 96.88 200 ASP A C 1
ATOM 1604 O O . ASP A 1 200 ? 12.243 -7.700 -8.596 1.00 96.88 200 ASP A O 1
ATOM 1608 N N . MET A 1 201 ? 11.272 -6.426 -10.173 1.00 97.38 201 MET A N 1
ATOM 1609 C CA . MET A 1 201 ? 10.911 -5.330 -9.262 1.00 97.38 201 MET A CA 1
ATOM 1610 C C . MET A 1 201 ? 9.877 -5.761 -8.219 1.00 97.38 201 MET A C 1
ATOM 1612 O O . MET A 1 201 ? 10.045 -5.455 -7.041 1.00 97.38 201 MET A O 1
ATOM 1616 N N . ARG A 1 202 ? 8.823 -6.488 -8.615 1.00 97.00 202 ARG A N 1
ATOM 1617 C CA . ARG A 1 202 ? 7.793 -6.993 -7.685 1.00 97.00 202 ARG A CA 1
ATOM 1618 C C . ARG A 1 202 ? 8.400 -7.908 -6.629 1.00 97.00 202 ARG A C 1
ATOM 1620 O O . ARG A 1 202 ? 8.083 -7.782 -5.447 1.00 97.00 202 ARG A O 1
ATOM 1627 N N . LYS A 1 203 ? 9.298 -8.803 -7.046 1.00 96.44 203 LYS A N 1
ATOM 1628 C CA . LYS A 1 203 ? 10.016 -9.694 -6.133 1.00 96.44 203 LYS A CA 1
ATOM 1629 C C . LYS A 1 203 ? 10.909 -8.903 -5.179 1.00 96.44 203 LYS A C 1
ATOM 1631 O O . LYS A 1 203 ? 10.824 -9.101 -3.972 1.00 96.44 203 LYS A O 1
ATOM 1636 N N . ALA A 1 204 ? 11.698 -7.967 -5.708 1.00 97.00 204 ALA A N 1
ATOM 1637 C CA . ALA A 1 204 ? 12.542 -7.105 -4.888 1.00 97.00 204 ALA A CA 1
ATOM 1638 C C . ALA A 1 204 ? 11.720 -6.289 -3.877 1.00 97.00 204 ALA A C 1
ATOM 1640 O O . ALA A 1 204 ? 12.138 -6.152 -2.732 1.00 97.00 204 ALA A O 1
ATOM 1641 N N . PHE A 1 205 ? 10.540 -5.797 -4.264 1.00 97.56 205 PHE A N 1
ATOM 1642 C CA . PHE A 1 205 ? 9.637 -5.074 -3.370 1.00 97.56 205 PHE A CA 1
ATOM 1643 C C . PHE A 1 205 ? 9.128 -5.955 -2.229 1.00 97.56 205 PHE A C 1
ATOM 1645 O O . PHE A 1 205 ? 9.145 -5.525 -1.077 1.00 97.56 205 PHE A O 1
ATOM 1652 N N . LYS A 1 206 ? 8.733 -7.200 -2.526 1.00 95.50 206 LYS A N 1
ATOM 1653 C CA . LYS A 1 206 ? 8.264 -8.150 -1.508 1.00 95.50 206 LYS A CA 1
ATOM 1654 C C . LYS A 1 206 ? 9.335 -8.435 -0.453 1.00 95.50 206 LYS A C 1
ATOM 1656 O O . LYS A 1 206 ? 9.035 -8.436 0.737 1.00 95.50 206 LYS A O 1
ATOM 1661 N N . ASP A 1 207 ? 10.583 -8.605 -0.882 1.00 94.69 207 ASP A N 1
ATOM 1662 C CA . ASP A 1 207 ? 11.715 -8.821 0.029 1.00 94.69 207 ASP A CA 1
ATOM 1663 C C . ASP A 1 207 ? 12.098 -7.540 0.793 1.00 94.69 207 ASP A C 1
ATOM 1665 O O . ASP A 1 207 ? 12.674 -7.587 1.882 1.00 94.69 207 ASP A O 1
ATOM 1669 N N . TRP A 1 208 ? 11.794 -6.376 0.221 1.00 97.56 208 TRP A N 1
ATOM 1670 C CA . TRP A 1 208 ? 12.175 -5.077 0.756 1.00 97.56 208 TRP A CA 1
ATOM 1671 C C . TRP A 1 208 ? 11.172 -4.517 1.769 1.00 97.56 208 TRP A C 1
ATOM 1673 O O . TRP A 1 208 ? 11.598 -3.984 2.795 1.00 97.56 208 TRP A O 1
ATOM 1683 N N . ILE A 1 209 ? 9.861 -4.633 1.529 1.00 96.62 209 ILE A N 1
ATOM 1684 C CA . ILE A 1 209 ? 8.821 -3.885 2.260 1.00 96.62 209 ILE A CA 1
ATOM 1685 C C . ILE A 1 209 ? 8.900 -4.082 3.778 1.00 96.62 209 ILE A C 1
ATOM 1687 O O . ILE A 1 209 ? 8.905 -3.101 4.518 1.00 96.62 209 ILE A O 1
ATOM 1691 N N . PHE A 1 210 ? 9.114 -5.315 4.239 1.00 96.00 210 PHE A N 1
ATOM 1692 C CA . PHE A 1 210 ? 9.233 -5.644 5.662 1.00 96.00 210 PHE A CA 1
ATOM 1693 C C . PHE A 1 210 ? 10.674 -5.767 6.161 1.00 96.00 210 PHE A C 1
ATOM 1695 O O . PHE A 1 210 ? 10.883 -6.222 7.283 1.00 96.00 210 PHE A O 1
ATOM 1702 N N . LYS A 1 211 ? 11.689 -5.409 5.370 1.00 96.19 211 LYS A N 1
ATOM 1703 C CA . LYS A 1 211 ? 13.097 -5.580 5.761 1.00 96.19 211 LYS A CA 1
ATOM 1704 C C . LYS A 1 211 ? 13.510 -4.650 6.903 1.00 96.19 211 LYS A C 1
ATOM 1706 O O . LYS A 1 211 ? 14.153 -5.099 7.848 1.00 96.19 211 LYS A O 1
ATOM 1711 N N . ASP A 1 212 ? 13.132 -3.380 6.810 1.00 96.94 212 ASP A N 1
ATOM 1712 C CA . ASP A 1 212 ? 13.417 -2.365 7.823 1.00 96.94 212 ASP A CA 1
ATOM 1713 C C . ASP A 1 212 ? 12.397 -2.439 8.979 1.00 96.94 212 ASP A C 1
ATOM 1715 O O . ASP A 1 212 ? 11.199 -2.531 8.704 1.00 96.94 212 ASP A O 1
ATOM 1719 N N . PRO A 1 213 ? 12.829 -2.436 10.256 1.00 96.06 213 PRO A N 1
ATOM 1720 C CA . PRO A 1 213 ? 11.925 -2.595 11.394 1.00 96.06 213 PRO A CA 1
ATOM 1721 C C . PRO A 1 213 ? 10.951 -1.423 11.565 1.00 96.06 213 PRO A C 1
ATOM 1723 O O . PRO A 1 213 ? 9.782 -1.668 11.848 1.00 96.06 213 PRO A O 1
ATOM 1726 N N . VAL A 1 214 ? 11.398 -0.183 11.338 1.00 96.25 214 VAL A N 1
ATOM 1727 C CA . VAL A 1 214 ? 10.563 1.019 11.505 1.00 96.25 214 VAL A CA 1
ATOM 1728 C C . VAL A 1 214 ? 9.485 1.063 10.425 1.00 96.25 214 VAL A C 1
ATOM 1730 O O . VAL A 1 214 ? 8.308 1.281 10.705 1.00 96.25 214 VAL A O 1
ATOM 1733 N N . ARG A 1 215 ? 9.861 0.785 9.172 1.00 96.38 215 ARG A N 1
ATOM 1734 C CA . ARG A 1 215 ? 8.903 0.643 8.071 1.00 96.38 215 ARG A CA 1
ATOM 1735 C C . ARG A 1 215 ? 7.944 -0.520 8.305 1.00 96.38 215 ARG A C 1
ATOM 1737 O O . ARG A 1 215 ? 6.757 -0.377 8.032 1.00 96.38 215 ARG A O 1
ATOM 1744 N N . ARG A 1 216 ? 8.440 -1.664 8.785 1.00 96.31 216 ARG A N 1
ATOM 1745 C CA . ARG A 1 216 ? 7.610 -2.845 9.058 1.00 96.31 216 ARG A CA 1
ATOM 1746 C C . ARG A 1 216 ? 6.509 -2.518 10.059 1.00 96.31 216 ARG A C 1
ATOM 1748 O O . ARG A 1 216 ? 5.364 -2.837 9.773 1.00 96.31 216 ARG A O 1
ATOM 1755 N N . GLU A 1 217 ? 6.854 -1.895 11.180 1.00 95.62 217 GLU A N 1
ATOM 1756 C CA . GLU A 1 217 ? 5.895 -1.480 12.210 1.00 95.62 217 GLU A CA 1
ATOM 1757 C C . GLU A 1 217 ? 4.829 -0.549 11.619 1.00 95.62 217 GLU A C 1
ATOM 1759 O O . GLU A 1 217 ? 3.651 -0.892 11.623 1.00 95.62 217 GLU A O 1
ATOM 1764 N N . ALA A 1 218 ? 5.245 0.524 10.939 1.00 96.06 218 ALA A N 1
ATOM 1765 C CA . ALA A 1 218 ? 4.316 1.473 10.324 1.00 96.06 218 ALA A CA 1
ATOM 1766 C C . ALA A 1 218 ? 3.350 0.833 9.303 1.00 96.06 218 ALA A C 1
ATOM 1768 O O . ALA A 1 218 ? 2.176 1.195 9.240 1.00 96.06 218 ALA A O 1
ATOM 1769 N N . ILE A 1 219 ? 3.824 -0.119 8.490 1.00 95.88 219 ILE A N 1
ATOM 1770 C CA . ILE A 1 219 ? 2.983 -0.837 7.517 1.00 95.88 219 ILE A CA 1
ATOM 1771 C C . ILE A 1 219 ? 2.008 -1.790 8.219 1.00 95.88 219 ILE A C 1
ATOM 1773 O O . ILE A 1 219 ? 0.846 -1.870 7.819 1.00 95.88 219 ILE A O 1
ATOM 1777 N N . VAL A 1 220 ? 2.468 -2.515 9.243 1.00 95.12 220 VAL A N 1
ATOM 1778 C CA . VAL A 1 220 ? 1.641 -3.451 10.021 1.00 95.12 220 VAL A CA 1
ATOM 1779 C C . VAL A 1 220 ? 0.540 -2.706 10.765 1.00 95.12 220 VAL A C 1
ATOM 1781 O O . VAL A 1 220 ? -0.617 -3.124 10.704 1.00 95.12 220 VAL A O 1
ATOM 1784 N N . ASP A 1 221 ? 0.871 -1.594 11.415 1.00 93.81 221 ASP A N 1
ATOM 1785 C CA . ASP A 1 221 ? -0.093 -0.774 12.147 1.00 93.81 221 ASP A CA 1
ATOM 1786 C C . ASP A 1 221 ? -1.153 -0.224 11.198 1.00 93.81 221 ASP A C 1
ATOM 1788 O O . ASP A 1 221 ? -2.349 -0.442 11.400 1.00 93.81 221 ASP A O 1
ATOM 1792 N N . ARG A 1 222 ? -0.715 0.365 10.078 1.00 94.12 222 ARG A N 1
ATOM 1793 C CA . ARG A 1 222 ? -1.620 0.889 9.053 1.00 94.12 222 ARG A CA 1
ATOM 1794 C C . ARG A 1 222 ? -2.550 -0.189 8.494 1.00 94.12 222 ARG A C 1
ATOM 1796 O O . ARG A 1 222 ? -3.732 0.070 8.283 1.00 94.12 222 ARG A O 1
ATOM 1803 N N . TYR A 1 223 ? -2.040 -1.397 8.256 1.00 94.25 223 TYR A N 1
ATOM 1804 C CA . TYR A 1 223 ? -2.856 -2.514 7.780 1.00 94.25 223 TYR A CA 1
ATOM 1805 C C . TYR A 1 223 ? -3.895 -2.942 8.825 1.00 94.25 223 TYR A C 1
ATOM 1807 O O . TYR A 1 223 ? -5.063 -3.149 8.494 1.00 94.25 223 TYR A O 1
ATOM 1815 N N . ASN A 1 224 ? -3.491 -3.053 10.092 1.00 91.56 224 ASN A N 1
ATOM 1816 C CA . ASN A 1 224 ? -4.383 -3.444 11.180 1.00 91.56 224 ASN A CA 1
ATOM 1817 C C . ASN A 1 224 ? -5.473 -2.403 11.458 1.00 91.56 224 ASN A C 1
ATOM 1819 O O . ASN A 1 224 ? -6.595 -2.772 11.791 1.00 91.56 224 ASN A O 1
ATOM 1823 N N . GLU A 1 225 ? -5.167 -1.119 11.302 1.00 89.44 225 GLU A N 1
ATOM 1824 C CA . GLU A 1 225 ? -6.151 -0.041 11.410 1.00 89.44 225 GLU A CA 1
ATOM 1825 C C . GLU A 1 225 ? -7.216 -0.100 10.314 1.00 89.44 225 GLU A C 1
ATOM 1827 O O . GLU A 1 225 ? -8.394 0.136 10.580 1.00 89.44 225 GLU A O 1
ATOM 1832 N N . LEU A 1 226 ? -6.804 -0.403 9.082 1.00 89.44 226 LEU A N 1
ATOM 1833 C CA . LEU A 1 226 ? -7.689 -0.364 7.921 1.00 89.44 226 LEU A CA 1
ATOM 1834 C C . LEU A 1 226 ? -8.490 -1.653 7.736 1.00 89.44 226 LEU A C 1
ATOM 1836 O O . LEU A 1 226 ? -9.657 -1.597 7.351 1.00 89.44 226 LEU A O 1
ATOM 1840 N N . PHE A 1 227 ? -7.868 -2.809 7.974 1.00 87.94 227 PHE A N 1
ATOM 1841 C CA . PHE A 1 227 ? -8.430 -4.107 7.592 1.00 87.94 227 PHE A CA 1
ATOM 1842 C C . PHE A 1 227 ? -8.710 -5.029 8.781 1.00 87.94 227 PHE A C 1
ATOM 1844 O O . PHE A 1 227 ? -9.615 -5.857 8.693 1.00 87.94 227 PHE A O 1
ATOM 1851 N N . ASN A 1 228 ? -7.997 -4.882 9.903 1.00 87.38 228 ASN A N 1
ATOM 1852 C CA . ASN A 1 228 ? -8.193 -5.712 11.097 1.00 87.38 228 ASN A CA 1
ATOM 1853 C C . ASN A 1 228 ? -9.097 -5.027 12.133 1.00 87.38 228 ASN A C 1
ATOM 1855 O O . ASN A 1 228 ? -8.740 -4.830 13.297 1.00 87.38 228 ASN A O 1
ATOM 1859 N N . SER A 1 229 ? -10.277 -4.628 11.666 1.00 84.88 229 SER A N 1
ATOM 1860 C CA . SER A 1 229 ? -11.256 -3.876 12.461 1.00 84.88 229 SER A CA 1
ATOM 1861 C C . SER A 1 229 ? -12.560 -4.640 12.648 1.00 84.88 229 SER A C 1
ATOM 1863 O O . SER A 1 229 ? -13.324 -4.328 13.557 1.00 84.88 229 SER A O 1
ATOM 1865 N N . ILE A 1 230 ? -12.820 -5.650 11.812 1.00 83.31 230 ILE A N 1
ATOM 1866 C CA . ILE A 1 230 ? -14.088 -6.377 11.794 1.00 83.31 230 ILE A CA 1
ATOM 1867 C C . ILE A 1 230 ? -13.982 -7.631 12.659 1.00 83.31 230 ILE A C 1
ATOM 1869 O O . ILE A 1 230 ? -13.238 -8.554 12.335 1.00 83.31 230 ILE A O 1
ATOM 1873 N N . ARG A 1 231 ? -14.790 -7.697 13.721 1.00 83.38 231 ARG A N 1
ATOM 1874 C CA . ARG A 1 231 ? -14.988 -8.913 14.515 1.00 83.38 231 ARG A CA 1
ATOM 1875 C C . ARG A 1 231 ? -16.276 -9.622 14.075 1.00 83.38 231 ARG A C 1
ATOM 1877 O O . ARG A 1 231 ? -17.333 -8.986 14.080 1.00 83.38 231 ARG A O 1
ATOM 1884 N N . PRO A 1 232 ? -16.243 -10.911 13.693 1.00 80.31 232 PRO A N 1
ATOM 1885 C CA . PRO A 1 232 ? -17.464 -11.649 13.384 1.00 80.31 232 PRO A CA 1
ATOM 1886 C C . PRO A 1 232 ? -18.370 -11.735 14.619 1.00 80.31 232 PRO A C 1
ATOM 1888 O O . PRO A 1 232 ? -17.898 -11.769 15.754 1.00 80.31 232 PRO A O 1
ATOM 1891 N N . ARG A 1 233 ? -19.686 -11.762 14.396 1.00 79.88 233 ARG A N 1
ATOM 1892 C CA . ARG A 1 233 ? -20.662 -11.923 15.476 1.00 79.88 233 ARG A CA 1
ATOM 1893 C C . ARG A 1 233 ? -20.642 -13.361 15.982 1.00 79.88 233 ARG A C 1
ATOM 1895 O O . ARG A 1 233 ? -20.901 -14.290 15.222 1.00 79.88 233 ARG A O 1
ATOM 1902 N N . GLU A 1 234 ? -20.367 -13.523 17.268 1.00 75.00 234 GLU A N 1
ATOM 1903 C CA . GLU A 1 234 ? -20.469 -14.799 17.971 1.00 75.00 234 GLU A CA 1
ATOM 1904 C C . GLU A 1 234 ? -21.800 -14.845 18.720 1.00 75.00 234 GLU A C 1
ATOM 1906 O O . GLU A 1 234 ? -22.132 -13.922 19.464 1.00 75.00 234 GLU A O 1
ATOM 1911 N N . TYR A 1 235 ? -22.576 -15.905 18.502 1.00 71.31 235 TYR A N 1
ATOM 1912 C CA . TYR A 1 235 ? -23.835 -16.129 19.206 1.00 71.31 235 TYR A CA 1
ATOM 1913 C C . TYR A 1 235 ? -23.590 -17.125 20.330 1.00 71.31 235 TYR A C 1
ATOM 1915 O O . TYR A 1 235 ? -23.292 -18.289 20.060 1.00 71.31 235 TYR A O 1
ATOM 1923 N N . ASP A 1 236 ? -23.725 -16.667 21.570 1.00 66.12 236 ASP A N 1
ATOM 1924 C CA . ASP A 1 236 ? -23.727 -17.536 22.739 1.00 66.12 236 ASP A CA 1
ATOM 1925 C C . ASP A 1 236 ? -25.173 -17.885 23.116 1.00 66.12 236 ASP A C 1
ATOM 1927 O O . ASP A 1 236 ? -26.000 -17.007 23.362 1.00 66.12 236 ASP A O 1
ATOM 1931 N N . GLY A 1 237 ? -25.494 -19.177 23.095 1.00 62.88 237 GLY A N 1
ATOM 1932 C CA . GLY A 1 237 ? -26.795 -19.714 23.483 1.00 62.88 237 GLY A CA 1
ATOM 1933 C C . GLY A 1 237 ? -26.820 -20.312 24.887 1.00 62.88 237 GLY A C 1
ATOM 1934 O O . GLY A 1 237 ? -27.813 -20.945 25.242 1.00 62.88 237 GLY A O 1
ATOM 1935 N N . SER A 1 238 ? -25.751 -20.168 25.674 1.00 67.69 238 SER A N 1
ATOM 1936 C CA . SER A 1 238 ? -25.633 -20.702 27.038 1.00 67.69 238 SER A CA 1
ATOM 1937 C C . SER A 1 238 ? -26.810 -20.308 27.944 1.00 67.69 238 SER A C 1
ATOM 1939 O O . SER A 1 238 ? -27.329 -21.160 28.669 1.00 67.69 238 SER A O 1
ATOM 1941 N N . ASN A 1 239 ? -27.292 -19.068 27.807 1.00 66.19 239 ASN A N 1
ATOM 1942 C CA . ASN A 1 239 ? -28.411 -18.490 28.559 1.00 66.19 239 ASN A CA 1
ATOM 1943 C C . ASN A 1 239 ? -29.806 -18.855 28.007 1.00 66.19 239 ASN A C 1
ATOM 1945 O O . ASN A 1 239 ? -30.825 -18.420 28.550 1.00 66.19 239 ASN A O 1
ATOM 1949 N N . LEU A 1 240 ? -29.897 -19.651 26.934 1.00 67.12 240 LEU A N 1
ATOM 1950 C CA . LEU A 1 240 ? -31.185 -20.101 26.405 1.00 67.12 240 LEU A CA 1
ATOM 1951 C C . LEU A 1 240 ? -31.787 -21.186 27.301 1.00 67.12 240 LEU A C 1
ATOM 1953 O O . LEU A 1 240 ? -31.233 -22.277 27.452 1.00 67.12 240 LEU A O 1
ATOM 1957 N N . SER A 1 241 ? -32.963 -20.894 27.858 1.00 64.56 241 SER A N 1
ATOM 1958 C CA . SER A 1 241 ? -33.772 -21.880 28.570 1.00 64.56 241 SER A CA 1
ATOM 1959 C C . SER A 1 241 ? -34.759 -22.549 27.612 1.00 64.56 241 SER A C 1
ATOM 1961 O O . SER A 1 241 ? -35.434 -21.889 26.822 1.00 64.56 241 SER A O 1
ATOM 1963 N N . PHE A 1 242 ? -34.846 -23.878 27.684 1.00 68.88 242 PHE A N 1
ATOM 1964 C CA . PHE A 1 242 ? -35.742 -24.689 26.856 1.00 68.88 242 PHE A CA 1
ATOM 1965 C C . PHE A 1 242 ? -36.778 -25.390 27.746 1.00 68.88 242 PHE A C 1
ATOM 1967 O O . PHE A 1 242 ? -36.666 -26.589 27.995 1.00 68.88 242 PHE A O 1
ATOM 1974 N N . PRO A 1 243 ? -37.786 -24.660 28.260 1.00 57.44 243 PRO A N 1
ATOM 1975 C CA . PRO A 1 243 ? -38.722 -25.173 29.265 1.00 57.44 243 PRO A CA 1
ATOM 1976 C C . PRO A 1 243 ? -39.624 -26.320 28.773 1.00 57.44 243 PRO A C 1
ATOM 1978 O O . PRO A 1 243 ? -40.284 -26.960 29.585 1.00 57.44 243 PRO A O 1
ATOM 1981 N N . LEU A 1 244 ? -39.653 -26.593 27.463 1.00 58.88 244 LEU A N 1
ATOM 1982 C CA . LEU A 1 244 ? -40.411 -27.689 26.848 1.00 58.88 244 LEU A CA 1
ATOM 1983 C C . LEU A 1 244 ? -39.552 -28.925 26.520 1.00 58.88 244 LEU A C 1
ATOM 1985 O O . LEU A 1 244 ? -40.079 -29.903 25.993 1.00 58.88 244 LEU A O 1
ATOM 1989 N N . MET A 1 245 ? -38.247 -28.913 26.823 1.00 60.06 245 MET A N 1
ATOM 1990 C CA . MET A 1 245 ? -37.395 -30.089 26.634 1.00 60.06 245 MET A CA 1
ATOM 1991 C C . MET A 1 245 ? -37.502 -31.075 27.795 1.00 60.06 245 MET A C 1
ATOM 1993 O O . MET A 1 245 ? -37.585 -30.705 28.963 1.00 60.06 245 MET A O 1
ATOM 1997 N N . THR A 1 246 ? -37.477 -32.364 27.463 1.00 56.00 246 THR A N 1
ATOM 1998 C CA . THR A 1 246 ? -37.415 -33.450 28.442 1.00 56.00 246 THR A CA 1
ATOM 1999 C C . THR A 1 246 ? -36.095 -33.376 29.218 1.00 56.00 246 THR A C 1
ATOM 2001 O O . THR A 1 246 ? -35.037 -33.272 28.602 1.00 56.00 246 THR A O 1
ATOM 2004 N N . ASN A 1 247 ? -36.141 -33.495 30.552 1.00 57.59 247 ASN A N 1
ATOM 2005 C CA . ASN A 1 247 ? -34.984 -33.374 31.463 1.00 57.59 247 ASN A CA 1
ATOM 2006 C C . ASN A 1 247 ? -33.797 -34.327 31.174 1.00 57.59 247 ASN A C 1
ATOM 2008 O O . ASN A 1 247 ? -32.740 -34.184 31.781 1.00 57.59 247 ASN A O 1
ATOM 2012 N N . GLU A 1 248 ? -33.953 -35.305 30.279 1.00 55.69 248 GLU A N 1
ATOM 2013 C CA . GLU A 1 248 ? -32.906 -36.262 29.892 1.00 55.69 248 GLU A CA 1
ATOM 2014 C C . GLU A 1 248 ? -32.031 -35.779 28.718 1.00 55.69 248 GLU A C 1
ATOM 2016 O O . GLU A 1 248 ? -30.983 -36.368 28.452 1.00 55.69 248 GLU A O 1
ATOM 2021 N N . ILE A 1 249 ? -32.426 -34.711 28.012 1.00 59.91 249 ILE A N 1
ATOM 2022 C CA . ILE A 1 249 ? -31.713 -34.206 26.831 1.00 59.91 249 ILE A CA 1
ATOM 2023 C C . ILE A 1 249 ? -30.946 -32.933 27.200 1.00 59.91 249 ILE A C 1
ATOM 2025 O O . ILE A 1 249 ? -31.522 -31.857 27.335 1.00 59.91 249 ILE A O 1
ATOM 2029 N N . ASN A 1 250 ? -29.621 -33.048 27.309 1.00 67.56 250 ASN A N 1
ATOM 2030 C CA . ASN A 1 250 ? -28.726 -31.905 27.488 1.00 67.56 250 ASN A CA 1
ATOM 2031 C C . ASN A 1 250 ? -28.111 -31.506 26.144 1.00 67.56 250 ASN A C 1
ATOM 2033 O O . ASN A 1 250 ? -27.324 -32.259 25.571 1.00 67.56 250 ASN A O 1
ATOM 2037 N N . LEU A 1 251 ? -28.453 -30.315 25.646 1.00 70.06 251 LEU A N 1
ATOM 2038 C CA . LEU A 1 251 ? -27.808 -29.753 24.459 1.00 70.06 251 LEU A CA 1
ATOM 2039 C C . LEU A 1 251 ? -26.348 -29.394 24.742 1.00 70.06 251 LEU A C 1
ATOM 2041 O O . LEU A 1 251 ? -26.042 -28.756 25.752 1.00 70.06 251 LEU A O 1
ATOM 2045 N N . HIS A 1 252 ? -25.469 -29.722 23.798 1.00 73.81 252 HIS A N 1
ATOM 2046 C CA . HIS A 1 252 ? -24.089 -29.241 23.802 1.00 73.81 252 HIS A CA 1
ATOM 2047 C C . HIS A 1 252 ? -24.017 -27.746 23.454 1.00 73.81 252 HIS A C 1
ATOM 2049 O O . HIS A 1 252 ? -24.871 -27.227 22.732 1.00 73.81 252 HIS A O 1
ATOM 2055 N N . ASP A 1 253 ? -22.950 -27.070 23.884 1.00 73.12 253 ASP A N 1
ATOM 2056 C CA . ASP A 1 253 ? -22.778 -25.618 23.704 1.00 73.12 253 ASP A CA 1
ATOM 2057 C C . ASP A 1 253 ? -22.887 -25.182 22.234 1.00 73.12 253 ASP A C 1
ATOM 2059 O O . ASP A 1 253 ? -23.585 -24.225 21.912 1.00 73.12 253 ASP A O 1
ATOM 2063 N N . HIS A 1 254 ? -22.311 -25.948 21.301 1.00 72.31 254 HIS A N 1
ATOM 2064 C CA . HIS A 1 254 ? -22.415 -25.648 19.868 1.00 72.31 254 HIS A CA 1
ATOM 2065 C C . HIS A 1 254 ? -23.858 -25.720 19.331 1.00 72.31 254 HIS A C 1
ATOM 2067 O O . HIS A 1 254 ? -24.203 -24.984 18.409 1.00 72.31 254 HIS A O 1
ATOM 2073 N N . GLN A 1 255 ? -24.715 -26.578 19.900 1.00 72.00 255 GLN A N 1
ATOM 2074 C CA . GLN A 1 255 ? -26.124 -26.684 19.506 1.00 72.00 255 GLN A CA 1
ATOM 2075 C C . GLN A 1 255 ? -26.918 -25.490 20.033 1.00 72.00 255 GLN A C 1
ATOM 2077 O O . GLN A 1 255 ? -27.726 -24.921 19.302 1.00 72.00 255 GLN A O 1
ATOM 2082 N N . LYS A 1 256 ? -26.640 -25.066 21.269 1.00 76.25 256 LYS A N 1
ATOM 2083 C CA . LYS A 1 256 ? -27.220 -23.849 21.845 1.00 76.25 256 LYS A CA 1
ATOM 2084 C C . LYS A 1 256 ? -26.816 -22.608 21.045 1.00 76.25 256 LYS A C 1
ATOM 2086 O 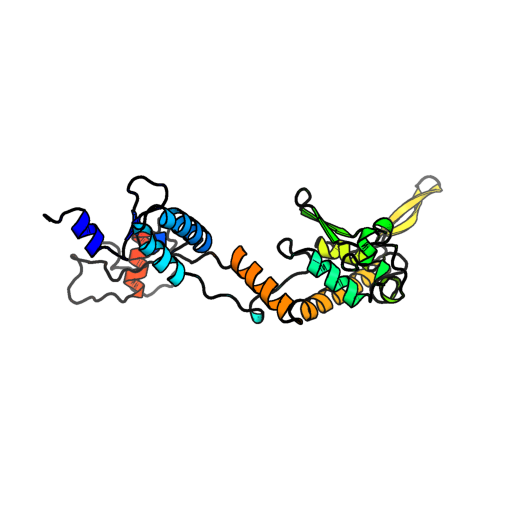O . LYS A 1 256 ? -27.678 -21.807 20.696 1.00 76.25 256 LYS A O 1
ATOM 2091 N N . ASN A 1 257 ? -25.544 -22.500 20.661 1.00 72.56 257 ASN A N 1
ATOM 2092 C CA . ASN A 1 257 ? -25.023 -21.396 19.847 1.00 72.56 257 ASN A CA 1
ATOM 2093 C C . ASN A 1 257 ? -25.629 -21.381 18.436 1.00 72.56 257 ASN A C 1
ATOM 2095 O O . ASN A 1 257 ? -25.961 -20.319 17.914 1.00 72.56 257 ASN A O 1
ATOM 2099 N N . ALA A 1 258 ? -25.849 -22.553 17.828 1.00 66.38 258 ALA A N 1
ATOM 2100 C CA . ALA A 1 258 ? -26.541 -22.660 16.544 1.00 66.38 258 ALA A CA 1
ATOM 2101 C C . ALA A 1 258 ? -28.013 -22.218 16.632 1.00 66.38 258 ALA A C 1
ATOM 2103 O O . ALA A 1 258 ? -28.516 -21.564 15.718 1.00 66.38 258 ALA A O 1
ATOM 2104 N N . ILE A 1 259 ? -28.700 -22.536 17.734 1.00 69.50 259 ILE A N 1
ATOM 2105 C CA . ILE A 1 259 ? -30.071 -22.074 17.990 1.00 69.50 259 ILE A CA 1
ATOM 2106 C C . ILE A 1 259 ? -30.089 -20.557 18.231 1.00 69.50 259 ILE A C 1
ATOM 2108 O O . ILE A 1 259 ? -30.919 -19.865 17.645 1.00 69.50 259 ILE A O 1
ATOM 2112 N N . ALA A 1 260 ? -29.145 -20.014 19.006 1.00 69.00 260 ALA A N 1
ATOM 2113 C CA . ALA A 1 260 ? -28.989 -18.571 19.196 1.00 69.00 260 ALA A CA 1
ATOM 2114 C C . ALA A 1 260 ? -28.734 -17.844 17.864 1.00 69.00 260 ALA A C 1
ATOM 2116 O O . ALA A 1 260 ? -29.384 -16.843 17.571 1.00 69.00 260 ALA A O 1
ATOM 2117 N N . HIS A 1 261 ? -27.871 -18.389 17.004 1.00 67.25 261 HIS A N 1
ATOM 2118 C CA . HIS A 1 261 ? -27.654 -17.868 15.654 1.00 67.25 261 HIS A CA 1
ATOM 2119 C C . HIS A 1 261 ? -28.939 -17.898 14.813 1.00 67.25 261 HIS A C 1
ATOM 2121 O O . HIS A 1 261 ? -29.233 -16.945 14.095 1.00 67.25 261 HIS A O 1
ATOM 2127 N N . ALA A 1 262 ? -29.731 -18.970 14.898 1.00 66.00 262 ALA A N 1
ATOM 2128 C CA . ALA A 1 262 ? -30.987 -19.086 14.159 1.00 66.00 262 ALA A CA 1
ATOM 2129 C C . ALA A 1 262 ? -32.037 -18.062 14.616 1.00 66.00 262 ALA A C 1
ATOM 2131 O O . ALA A 1 262 ? -32.751 -17.508 13.782 1.00 66.00 262 ALA A O 1
ATOM 2132 N N . MET A 1 263 ? -32.121 -17.807 15.924 1.00 65.00 263 MET A N 1
ATOM 2133 C CA . MET A 1 263 ? -33.087 -16.873 16.505 1.00 65.00 263 MET A CA 1
ATOM 2134 C C . MET A 1 263 ? -32.686 -15.409 16.314 1.00 65.00 263 MET A C 1
ATOM 2136 O O . MET A 1 263 ? -33.545 -14.581 16.028 1.00 65.00 263 MET A O 1
ATOM 2140 N N . PHE A 1 264 ? -31.397 -15.087 16.447 1.00 65.50 264 PHE A N 1
ATOM 2141 C CA . PHE A 1 264 ? -30.911 -13.703 16.472 1.00 65.50 264 PHE A CA 1
ATOM 2142 C C . PHE A 1 264 ? -30.187 -13.263 15.189 1.00 65.50 264 PHE A C 1
ATOM 2144 O O . PHE A 1 264 ? -29.895 -12.081 15.037 1.00 65.50 264 PHE A O 1
ATOM 2151 N N . GLY A 1 265 ? -29.887 -14.179 14.261 1.00 56.75 265 GLY A N 1
ATOM 2152 C CA . GLY A 1 265 ? -29.087 -13.897 13.062 1.00 56.75 265 GLY A CA 1
ATOM 2153 C C . GLY A 1 265 ? -29.858 -13.492 11.804 1.00 56.75 265 GLY A C 1
ATOM 2154 O O . GLY A 1 265 ? -29.228 -13.156 10.803 1.00 56.75 265 GLY A O 1
ATOM 2155 N N . GLY A 1 266 ? -31.196 -13.518 11.811 1.00 51.56 266 GLY A N 1
ATOM 2156 C CA . GLY A 1 266 ? -32.065 -12.989 10.742 1.00 51.56 266 GLY A CA 1
ATOM 2157 C C . GLY A 1 266 ? -32.060 -13.738 9.395 1.00 51.56 266 GLY A C 1
ATOM 2158 O O . GLY A 1 266 ? -33.081 -13.749 8.719 1.00 51.56 266 GLY A O 1
ATOM 2159 N N . ASN A 1 267 ? -30.963 -14.405 9.011 1.00 42.53 267 ASN A N 1
ATOM 2160 C CA . ASN A 1 267 ? -30.836 -15.233 7.805 1.00 42.53 267 ASN A CA 1
ATOM 2161 C C . ASN A 1 267 ? -29.807 -16.355 8.033 1.00 42.53 267 ASN A C 1
ATOM 2163 O O . ASN A 1 267 ? -28.602 -16.119 7.991 1.00 42.53 267 ASN A O 1
ATOM 2167 N N . THR A 1 268 ? -30.269 -17.591 8.247 1.00 40.56 268 THR A N 1
ATOM 2168 C CA . THR A 1 268 ? -29.384 -18.754 8.457 1.00 40.56 268 THR A CA 1
ATOM 2169 C C . THR A 1 268 ? -29.592 -19.788 7.347 1.00 40.56 268 THR A C 1
ATOM 2171 O O . THR A 1 268 ? -30.666 -20.378 7.246 1.00 40.56 268 THR A O 1
ATOM 2174 N N . LEU A 1 269 ? -28.570 -20.034 6.513 1.00 39.09 269 LEU A N 1
ATOM 2175 C CA . LEU A 1 269 ? -28.528 -21.185 5.603 1.00 39.09 269 LEU A CA 1
ATOM 2176 C C . LEU A 1 269 ? -27.820 -22.343 6.319 1.00 39.09 269 LEU A C 1
ATOM 2178 O O . LEU A 1 269 ? -26.607 -22.319 6.517 1.00 39.09 269 LEU A O 1
ATOM 2182 N N . PHE A 1 270 ? -28.575 -23.367 6.710 1.00 41.09 270 PHE A N 1
ATOM 2183 C CA . PHE A 1 270 ? -28.013 -24.564 7.332 1.00 41.09 270 PHE A CA 1
ATOM 2184 C C . PHE A 1 270 ? -27.435 -25.506 6.271 1.00 41.09 270 PHE A C 1
ATOM 2186 O O . PHE A 1 270 ? -28.162 -26.286 5.659 1.00 41.09 270 PHE A O 1
ATOM 2193 N N . ALA A 1 271 ? -26.117 -25.477 6.077 1.00 40.34 271 ALA A N 1
ATOM 2194 C CA . ALA A 1 271 ? -25.398 -26.533 5.371 1.00 40.34 271 ALA A CA 1
ATOM 2195 C C . ALA A 1 271 ? -24.742 -27.465 6.402 1.00 40.34 271 ALA A C 1
ATOM 2197 O O . ALA A 1 271 ? -23.662 -27.177 6.913 1.00 40.34 271 ALA A O 1
ATOM 2198 N N . HIS A 1 272 ? -25.406 -28.574 6.741 1.00 39.22 272 HIS A N 1
ATOM 2199 C CA . HIS A 1 272 ? -24.818 -29.648 7.548 1.00 39.22 272 HIS A CA 1
ATOM 2200 C C . HIS A 1 272 ? -25.190 -31.031 6.998 1.00 39.22 272 HIS A C 1
ATOM 2202 O O . HIS A 1 272 ? -26.322 -31.268 6.572 1.00 39.22 272 HIS A O 1
ATOM 2208 N N . SER A 1 273 ? -24.199 -31.930 7.003 1.00 34.06 273 SER A N 1
ATOM 2209 C CA . SER A 1 273 ? -24.290 -33.312 6.521 1.00 34.06 273 SER A CA 1
ATOM 2210 C C . SER A 1 273 ? -25.318 -34.141 7.306 1.00 34.06 273 SER A C 1
ATOM 2212 O O . SER A 1 273 ? -25.621 -33.884 8.472 1.00 34.06 273 SER A O 1
ATOM 2214 N N . VAL A 1 274 ? -25.887 -35.139 6.635 1.00 40.72 274 VAL A N 1
ATOM 2215 C CA . VAL A 1 274 ? -27.031 -35.937 7.084 1.00 40.72 274 VAL A CA 1
ATOM 2216 C C . VAL A 1 274 ? -26.622 -36.861 8.246 1.00 40.72 274 VAL A C 1
ATOM 2218 O O . VAL A 1 274 ? -25.845 -37.783 8.034 1.00 40.72 274 VAL A O 1
ATOM 2221 N N . GLY A 1 275 ? -27.161 -36.649 9.460 1.00 40.59 275 GLY A N 1
ATOM 2222 C CA . GLY A 1 275 ? -27.033 -37.620 10.568 1.00 40.59 275 GLY A CA 1
ATOM 2223 C C . GLY A 1 275 ? -27.164 -37.100 12.011 1.00 40.59 275 GLY A C 1
ATOM 2224 O O . GLY A 1 275 ? -27.432 -37.895 12.901 1.00 40.59 275 GLY A O 1
ATOM 2225 N N . ALA A 1 276 ? -27.048 -35.792 12.271 1.00 40.00 276 ALA A N 1
ATOM 2226 C CA . ALA A 1 276 ? -26.915 -35.248 13.638 1.00 40.00 276 ALA A CA 1
ATOM 2227 C C . ALA A 1 276 ? -28.231 -34.891 14.384 1.00 40.00 276 ALA A C 1
ATOM 2229 O O . ALA A 1 276 ? -28.239 -33.986 15.210 1.00 40.00 276 ALA A O 1
ATOM 2230 N N . GLY A 1 277 ? -29.353 -35.579 14.126 1.00 37.88 277 GLY A N 1
ATOM 2231 C CA . GLY A 1 277 ? -30.572 -35.406 14.944 1.00 37.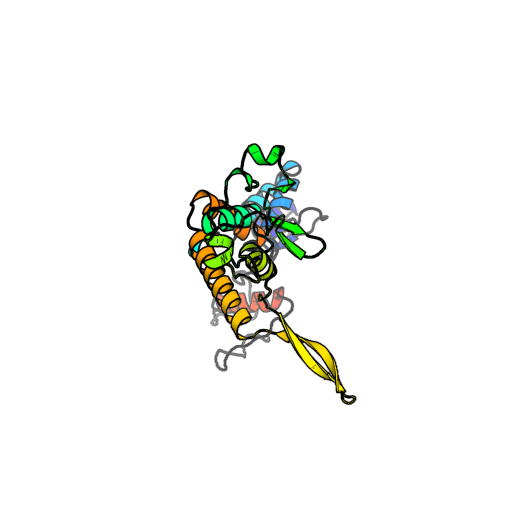88 277 GLY A CA 1
ATOM 2232 C C . GLY A 1 277 ? -31.479 -34.223 14.559 1.00 37.88 277 GLY A C 1
ATOM 2233 O O . GLY A 1 277 ? -31.714 -33.309 15.340 1.00 37.88 277 GLY A O 1
ATOM 2234 N N . LYS A 1 278 ? -32.078 -34.280 13.363 1.00 44.59 278 LYS A N 1
ATOM 2235 C CA . LYS A 1 278 ? -32.995 -33.257 12.809 1.00 44.59 278 LYS A CA 1
ATOM 2236 C C . LYS A 1 278 ? -34.365 -33.104 13.509 1.00 44.59 278 LYS A C 1
ATOM 2238 O O . LYS A 1 278 ? -35.165 -32.303 13.043 1.00 44.59 278 LYS A O 1
ATOM 2243 N N . CYS A 1 279 ? -34.678 -33.850 14.569 1.00 42.50 279 CYS A N 1
ATOM 2244 C CA . CYS A 1 279 ? -36.045 -33.877 15.124 1.00 42.50 279 CYS A CA 1
ATOM 2245 C C . CYS A 1 279 ? -36.277 -33.040 16.395 1.00 42.50 279 CYS A C 1
ATOM 2247 O O . CYS A 1 279 ? -37.428 -32.905 16.783 1.00 42.50 279 CYS A O 1
ATOM 2249 N N . ALA A 1 280 ? -35.252 -32.455 17.027 1.00 44.22 280 ALA A N 1
ATOM 2250 C CA . ALA A 1 280 ? -35.428 -31.729 18.299 1.00 44.22 280 ALA A CA 1
ATOM 2251 C C . ALA A 1 280 ? -35.540 -30.193 18.170 1.00 44.22 280 ALA A C 1
ATOM 2253 O O . ALA A 1 280 ? -35.789 -29.514 19.156 1.00 44.22 280 ALA A O 1
ATOM 2254 N N . THR A 1 281 ? -35.371 -29.620 16.976 1.00 39.97 281 THR A N 1
ATOM 2255 C CA . THR A 1 281 ? -35.326 -28.157 16.761 1.00 39.97 281 THR A CA 1
ATOM 2256 C C . THR A 1 281 ? -36.613 -27.560 16.187 1.00 39.97 281 THR A C 1
ATOM 2258 O O . THR A 1 281 ? -36.611 -26.422 15.719 1.00 39.97 281 THR A O 1
ATOM 2261 N N . ARG A 1 282 ? -37.730 -28.298 16.200 1.00 29.39 282 ARG A N 1
ATOM 2262 C CA . ARG A 1 282 ? -39.012 -27.795 15.685 1.00 29.39 282 ARG A CA 1
ATOM 2263 C C . ARG A 1 282 ? -40.214 -28.301 16.485 1.00 29.39 282 ARG A C 1
ATOM 2265 O O . ARG A 1 282 ? -41.068 -28.994 15.942 1.00 29.39 282 ARG A O 1
ATOM 2272 N N . SER A 1 283 ? -40.266 -27.931 17.758 1.00 33.00 283 SER A N 1
ATOM 2273 C CA . SER A 1 283 ? -41.476 -27.931 18.592 1.00 33.00 283 SER A CA 1
ATOM 2274 C C . SER A 1 283 ? -41.242 -27.078 19.824 1.00 33.00 283 SER A C 1
ATOM 2276 O O . SER A 1 283 ? -40.161 -27.260 20.424 1.00 33.00 283 SER A O 1
#

Foldseek 3Di:
DPDDPVRVCVVCQQQWDAQQPDDRDIDGNLVLLFFQLVVSLVSLVVVCVVPVVSVSVNVSSVVSFFDQDALVRDDDFQLPLLDDQVLLQVLVCVQQVDDLCQDPPHPNCVPCVQSHFGWDADPVVRFIDTHPLVNDPDCRQDPVLHHVQGTNSRLSRCRSRVHQDWDWDWDWDQDPVGDTDTDIDTPVVNSVVNNVSSVVSRVSCRVPQCPDPVSSVVVSVSCCNPPSRGHHRFAFQVPPDDPPDDPVDDDDRVVSRVLRCVVPVVDDDDDDDPDDDPDPNDD

Mean predicted aligned error: 11.53 Å

Radius of gyration: 29.95 Å; Cα contacts (8 Å, |Δi|>4): 337; chains: 1; bounding box: 64×62×94 Å

pLDDT: mean 82.83, std 16.31, range [29.39, 97.75]

Sequence (283 aa):
TGMTEDELKHDLSGEIFKVPHTENEYHTASEYLSGDIRKKLHIAEEVAEYDSDFNINVSALKKAMPEPLKAGDIDVKLGASWVDPKYYEQFIYELLQTPAYQRSDSPSSRWNKSAIIGVEYSEHTNSFHVSNKSSDRSVLATQKFGSHKMNAYDIFEHILNLQEPKIYKTIEVPDGMGDTKEKRVVDIDATRVVQRKADDMRKAFKDWIFKDPVRREAIVDRYNELFNSIRPREYDGSNLSFPLMTNEINLHDHQKNAIAHAMFGGNTLFAHSVGAGKCATRS